Protein AF-A0A9Q0LZ27-F1 (afdb_monomer_lite)

Structure (mmCIF, N/CA/C/O backbone):
data_AF-A0A9Q0LZ27-F1
#
_entry.id   AF-A0A9Q0LZ27-F1
#
loop_
_atom_site.group_PDB
_atom_site.id
_atom_site.type_symbol
_atom_site.label_atom_id
_atom_site.label_alt_id
_atom_site.label_comp_id
_atom_site.label_asym_id
_atom_site.label_entity_id
_atom_site.label_seq_id
_atom_site.pdbx_PDB_ins_code
_atom_site.Cartn_x
_atom_site.Cartn_y
_atom_site.Cartn_z
_atom_site.occupancy
_atom_site.B_iso_or_equiv
_atom_site.auth_seq_id
_atom_site.auth_comp_id
_atom_site.auth_asym_id
_atom_site.auth_atom_id
_atom_site.pdbx_PDB_model_num
ATOM 1 N N . MET A 1 1 ? 39.568 -6.503 -32.620 1.00 30.47 1 MET A N 1
ATOM 2 C CA . MET A 1 1 ? 39.946 -7.847 -33.115 1.00 30.47 1 MET A CA 1
ATOM 3 C C . MET A 1 1 ? 38.839 -8.827 -32.766 1.00 30.47 1 MET A C 1
ATOM 5 O O . MET A 1 1 ? 38.705 -9.214 -31.613 1.00 30.47 1 MET A O 1
ATOM 9 N N . THR A 1 2 ? 38.000 -9.162 -33.739 1.00 32.22 2 THR A N 1
ATOM 10 C CA . THR A 1 2 ? 36.814 -10.013 -33.580 1.00 32.22 2 THR A CA 1
ATOM 11 C C . THR A 1 2 ? 37.235 -11.486 -33.614 1.00 32.22 2 THR A C 1
ATOM 13 O O . THR A 1 2 ? 37.784 -11.941 -34.616 1.00 32.22 2 THR A O 1
ATOM 16 N N . LYS A 1 3 ? 37.014 -12.242 -32.532 1.00 31.58 3 LYS A N 1
ATOM 17 C CA . LYS A 1 3 ? 37.201 -13.704 -32.532 1.00 31.58 3 LYS A CA 1
ATOM 18 C C . LYS A 1 3 ? 35.989 -14.359 -33.196 1.00 31.58 3 LYS A C 1
ATOM 20 O O . LYS A 1 3 ? 34.874 -14.233 -32.704 1.00 31.58 3 LYS A O 1
ATOM 25 N N . ILE A 1 4 ? 36.220 -15.046 -34.313 1.00 34.75 4 ILE A N 1
ATOM 26 C CA . ILE A 1 4 ? 35.219 -15.860 -35.011 1.00 34.75 4 ILE A CA 1
ATOM 27 C C . ILE A 1 4 ? 35.296 -17.282 -34.450 1.00 34.75 4 ILE A C 1
ATOM 29 O O . ILE A 1 4 ? 36.320 -17.946 -34.605 1.00 34.75 4 ILE A O 1
ATOM 33 N N . THR A 1 5 ? 34.216 -17.768 -33.843 1.00 38.28 5 THR A N 1
ATOM 34 C CA . THR A 1 5 ? 34.094 -19.167 -33.410 1.00 38.28 5 THR A CA 1
ATOM 35 C C . THR A 1 5 ? 33.205 -19.916 -34.398 1.00 38.28 5 THR A C 1
ATOM 37 O O . THR A 1 5 ? 32.051 -19.546 -34.593 1.00 38.28 5 THR A O 1
ATOM 40 N N . LYS A 1 6 ? 33.734 -20.955 -35.056 1.00 33.59 6 LYS A N 1
ATOM 41 C CA . LYS A 1 6 ? 32.973 -21.782 -36.007 1.00 33.59 6 LYS A CA 1
ATOM 42 C C . LYS A 1 6 ? 32.381 -22.999 -35.292 1.00 33.59 6 LYS A C 1
ATOM 44 O O . LYS A 1 6 ? 33.134 -23.776 -34.713 1.00 33.59 6 LYS A O 1
ATOM 49 N N . PHE A 1 7 ? 31.071 -23.204 -35.404 1.00 44.25 7 PHE A N 1
ATOM 50 C CA . PHE A 1 7 ? 30.415 -24.478 -35.092 1.00 44.25 7 PHE A CA 1
ATOM 51 C C . PHE A 1 7 ? 29.851 -25.095 -36.374 1.00 44.25 7 PHE A C 1
ATOM 53 O O . PHE A 1 7 ? 29.344 -24.384 -37.239 1.00 44.25 7 PHE A O 1
ATOM 60 N N . TYR A 1 8 ? 29.959 -26.418 -36.502 1.00 37.66 8 TYR A N 1
ATOM 61 C CA . TYR A 1 8 ? 29.474 -27.175 -37.656 1.00 37.66 8 TYR A CA 1
ATOM 62 C C . TYR A 1 8 ? 28.244 -27.993 -37.257 1.00 37.66 8 TYR A C 1
ATOM 64 O O . TYR A 1 8 ? 28.335 -28.831 -36.364 1.00 37.66 8 TYR A O 1
ATOM 72 N N . THR A 1 9 ? 27.122 -27.809 -37.951 1.00 39.16 9 THR A N 1
ATOM 73 C CA . THR A 1 9 ? 25.987 -28.741 -37.913 1.00 39.16 9 THR A CA 1
ATOM 74 C C . THR A 1 9 ? 25.905 -29.486 -39.243 1.00 39.16 9 THR A C 1
ATOM 76 O O . THR A 1 9 ? 25.893 -28.893 -40.319 1.00 39.16 9 THR A O 1
ATOM 79 N N . SER A 1 10 ? 25.914 -30.818 -39.174 1.00 37.44 10 SER A N 1
ATOM 80 C CA . SER A 1 10 ? 25.825 -31.698 -40.340 1.00 37.44 10 SER A CA 1
ATOM 81 C C . SER A 1 10 ?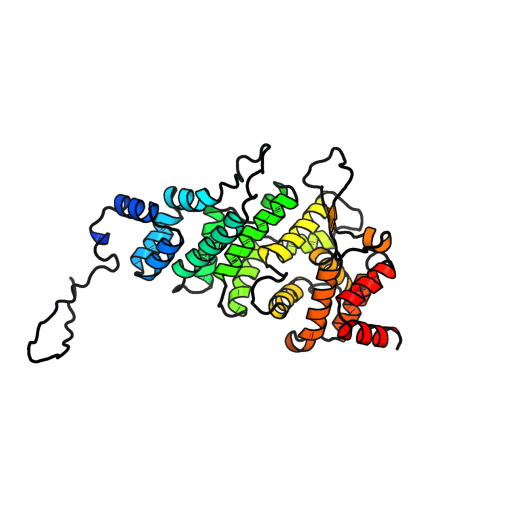 24.365 -32.014 -40.636 1.00 37.44 10 SER A C 1
ATOM 83 O O . SER A 1 10 ? 23.771 -32.863 -39.975 1.00 37.44 10 SER A O 1
ATOM 85 N N . ILE A 1 11 ? 23.805 -31.388 -41.668 1.00 43.72 11 ILE A N 1
ATOM 86 C CA . ILE A 1 11 ? 22.598 -31.884 -42.331 1.00 43.72 11 ILE A CA 1
ATOM 87 C C . ILE A 1 11 ? 22.952 -32.061 -43.809 1.00 43.72 11 ILE A C 1
ATOM 89 O O . ILE A 1 11 ? 23.184 -31.093 -44.523 1.00 43.72 11 ILE A O 1
ATOM 93 N N . ARG A 1 12 ? 23.028 -33.327 -44.240 1.00 46.56 12 ARG A N 1
ATOM 94 C CA . ARG A 1 12 ? 23.199 -33.768 -45.637 1.00 46.56 12 ARG A CA 1
ATOM 95 C C . ARG A 1 12 ? 24.410 -33.175 -46.376 1.00 46.56 12 ARG A C 1
ATOM 97 O O . ARG A 1 12 ? 24.258 -32.439 -47.340 1.00 46.56 12 ARG A O 1
ATOM 104 N N . GLY A 1 13 ? 25.617 -33.568 -45.965 1.00 46.50 13 GLY A N 1
ATOM 105 C CA . GLY A 1 13 ? 26.790 -33.648 -46.856 1.00 46.50 13 GLY A CA 1
ATOM 106 C C . GLY A 1 13 ? 27.380 -32.344 -47.412 1.00 46.50 13 GLY A C 1
ATOM 107 O O . GLY A 1 13 ? 28.460 -32.388 -47.992 1.00 46.50 13 GLY A O 1
ATOM 108 N N . VAL A 1 14 ? 26.755 -31.186 -47.196 1.00 41.81 14 VAL A N 1
ATOM 109 C CA . VAL A 1 14 ? 27.291 -29.878 -47.586 1.00 41.81 14 VAL A CA 1
ATOM 110 C C . VAL A 1 14 ? 27.719 -29.137 -46.322 1.00 41.81 14 VAL A C 1
ATOM 112 O O . VAL A 1 14 ? 26.893 -28.630 -45.567 1.00 41.81 14 VAL A O 1
ATOM 115 N N . LYS A 1 15 ? 29.033 -29.068 -46.070 1.00 38.72 15 LYS A N 1
ATOM 116 C CA . LYS A 1 15 ? 29.605 -28.208 -45.023 1.00 38.72 15 LYS A CA 1
ATOM 117 C C . LYS A 1 15 ? 29.521 -26.745 -45.474 1.00 38.72 15 LYS A C 1
ATOM 119 O O . LYS A 1 15 ? 30.513 -26.180 -45.923 1.00 38.72 15 LYS A O 1
ATOM 124 N N . MET A 1 16 ? 28.352 -26.119 -45.359 1.00 41.91 16 MET A N 1
ATOM 125 C CA . MET A 1 16 ? 28.272 -24.658 -45.390 1.00 41.91 16 MET A CA 1
ATOM 126 C C . MET A 1 16 ? 28.706 -24.126 -44.026 1.00 41.91 16 MET A C 1
ATOM 128 O O . MET A 1 16 ? 28.001 -24.273 -43.030 1.00 41.91 16 MET A O 1
ATOM 132 N N . ALA A 1 17 ? 29.886 -23.510 -43.972 1.00 47.28 17 ALA A N 1
ATOM 133 C CA . ALA A 1 17 ? 30.229 -22.633 -42.866 1.00 47.28 17 ALA A CA 1
ATOM 134 C C . ALA A 1 17 ? 29.329 -21.398 -42.980 1.00 47.28 17 ALA A C 1
ATOM 136 O O . ALA A 1 17 ? 29.635 -20.494 -43.749 1.00 47.28 17 ALA A O 1
ATOM 137 N N . ILE A 1 18 ? 28.208 -21.371 -42.257 1.00 44.88 18 ILE A N 1
ATOM 138 C CA . ILE A 1 18 ? 27.475 -20.123 -42.049 1.00 44.88 18 ILE A CA 1
ATOM 139 C C . ILE A 1 18 ? 28.374 -19.290 -41.132 1.00 44.88 18 ILE A C 1
ATOM 141 O O . ILE A 1 18 ? 28.614 -19.708 -39.993 1.00 44.88 18 ILE A O 1
ATOM 145 N N . PRO A 1 19 ? 28.946 -18.165 -41.594 1.00 46.03 19 PRO A N 1
ATOM 146 C CA . PRO A 1 19 ? 29.630 -17.274 -40.684 1.00 46.03 19 PRO A CA 1
ATOM 147 C C . PRO A 1 19 ? 28.570 -16.760 -39.715 1.00 46.03 19 PRO A C 1
ATOM 149 O O . PRO A 1 19 ? 27.692 -15.986 -40.092 1.00 46.03 19 PRO A O 1
ATOM 152 N N . ILE A 1 20 ? 28.642 -17.197 -38.459 1.00 49.78 20 ILE A N 1
ATOM 153 C CA . ILE A 1 20 ? 28.025 -16.453 -37.370 1.00 49.78 20 ILE A CA 1
ATOM 154 C C . ILE A 1 20 ? 28.860 -15.180 -37.292 1.00 49.78 20 ILE A C 1
ATOM 156 O O . ILE A 1 20 ? 29.893 -15.126 -36.623 1.00 49.78 20 ILE A O 1
ATOM 160 N N . VAL A 1 21 ? 28.482 -14.179 -38.089 1.00 53.94 21 VAL A N 1
ATOM 161 C CA . VAL A 1 21 ? 28.908 -12.810 -37.838 1.00 53.94 21 VAL A CA 1
ATOM 162 C C . VAL A 1 21 ? 28.523 -12.584 -36.388 1.00 53.94 21 VAL A C 1
ATOM 164 O O . VAL A 1 21 ? 27.371 -12.823 -36.028 1.00 53.94 21 VAL A O 1
ATOM 167 N N . ALA A 1 22 ? 29.491 -12.228 -35.545 1.00 51.06 22 ALA A N 1
ATOM 168 C CA . ALA A 1 22 ? 29.197 -11.733 -34.213 1.00 51.06 22 ALA A CA 1
ATOM 169 C C . ALA A 1 22 ? 28.391 -10.450 -34.422 1.00 51.06 22 ALA A C 1
ATOM 171 O O . ALA A 1 22 ? 28.944 -9.360 -34.553 1.00 51.06 22 ALA A O 1
ATOM 172 N N . THR A 1 23 ? 27.085 -10.609 -34.614 1.00 59.00 23 THR A N 1
ATOM 173 C CA . THR A 1 23 ? 26.155 -9.508 -34.718 1.00 59.00 23 THR A CA 1
ATOM 174 C C . THR A 1 23 ? 26.271 -8.816 -33.386 1.00 59.00 23 THR A C 1
ATOM 176 O O . THR A 1 23 ? 26.148 -9.473 -32.347 1.00 59.00 23 THR A O 1
ATOM 179 N N . SER A 1 24 ? 26.566 -7.518 -33.419 1.00 72.38 24 SER A N 1
ATOM 180 C CA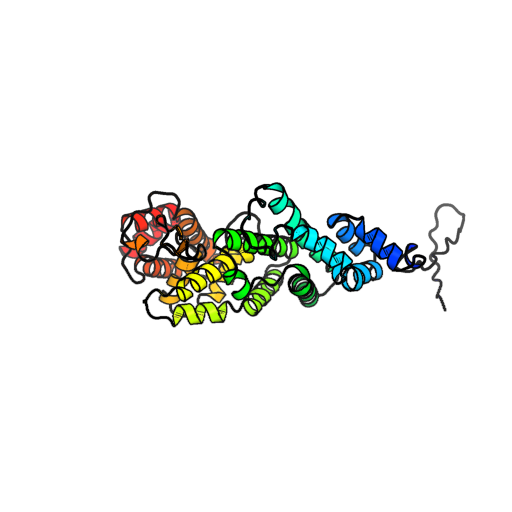 . SER A 1 24 ? 26.475 -6.706 -32.218 1.00 72.38 24 SER A CA 1
ATOM 181 C C . SER A 1 24 ? 25.176 -7.057 -31.505 1.00 72.38 24 SER A C 1
ATOM 183 O O . SER A 1 24 ? 24.174 -7.338 -32.165 1.00 72.38 24 SER A O 1
ATOM 185 N N . PRO A 1 25 ? 25.158 -7.072 -30.179 1.00 73.62 25 PRO A N 1
ATOM 186 C CA . PRO A 1 25 ? 23.922 -7.284 -29.453 1.00 73.62 25 PRO A CA 1
ATOM 187 C C . PRO A 1 25 ? 22.839 -6.235 -29.779 1.00 73.62 25 PRO A C 1
ATOM 189 O O . PRO A 1 25 ? 21.663 -6.503 -29.557 1.00 73.62 25 PRO A O 1
ATOM 192 N N . LEU A 1 26 ? 23.171 -5.085 -30.383 1.00 76.38 26 LEU A N 1
ATOM 193 C CA . LEU A 1 26 ? 22.190 -4.159 -30.984 1.00 76.38 26 LEU A CA 1
ATOM 194 C C . LEU A 1 26 ? 21.653 -4.623 -32.356 1.00 76.38 26 LEU A C 1
ATOM 196 O O . LEU A 1 26 ? 20.793 -3.978 -32.950 1.00 76.38 26 LEU A O 1
ATOM 200 N N . GLY A 1 27 ? 22.153 -5.729 -32.895 1.00 81.69 27 GLY A N 1
ATOM 201 C CA . GLY A 1 27 ? 21.859 -6.222 -34.234 1.00 81.69 27 GLY A CA 1
ATOM 202 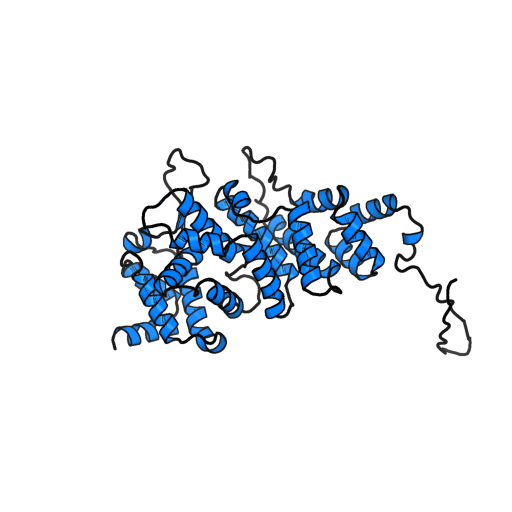C C . GLY A 1 27 ? 22.119 -5.149 -35.289 1.00 81.69 27 GLY A C 1
ATOM 203 O O . GLY A 1 27 ? 23.116 -4.430 -35.235 1.00 81.69 27 GLY A O 1
ATOM 204 N N . ASN A 1 28 ? 21.179 -4.997 -36.220 1.00 83.00 28 ASN A N 1
ATOM 205 C CA . ASN A 1 28 ? 21.248 -3.964 -37.254 1.00 83.00 28 ASN A CA 1
ATOM 206 C C . ASN A 1 28 ? 21.030 -2.539 -36.711 1.00 83.00 28 ASN A C 1
ATOM 208 O O . ASN A 1 28 ? 21.378 -1.583 -37.404 1.00 83.00 28 ASN A O 1
ATOM 212 N N . PHE A 1 29 ? 20.517 -2.365 -35.483 1.00 86.81 29 PHE A N 1
ATOM 213 C CA . PHE A 1 29 ? 20.346 -1.034 -34.886 1.00 86.81 29 PHE A CA 1
ATOM 214 C C . PHE A 1 29 ? 21.679 -0.346 -34.590 1.00 86.81 29 PHE A C 1
ATOM 216 O O . PHE A 1 29 ? 21.714 0.875 -34.516 1.00 86.81 29 PHE A O 1
ATOM 223 N N . GLN A 1 30 ? 22.786 -1.095 -34.512 1.00 85.00 30 GLN A N 1
ATOM 224 C CA . GLN A 1 30 ? 24.129 -0.519 -34.364 1.00 85.00 30 GLN A CA 1
ATOM 225 C C . GLN A 1 30 ? 24.505 0.449 -35.500 1.00 85.00 30 GLN A C 1
ATOM 227 O O . GLN A 1 30 ? 25.425 1.245 -35.354 1.00 85.00 30 GLN A O 1
ATOM 232 N N . HIS A 1 31 ? 23.847 0.323 -36.657 1.00 87.69 31 HIS A N 1
ATOM 233 C CA . HIS A 1 31 ? 24.106 1.146 -37.835 1.00 87.69 31 HIS A CA 1
ATOM 234 C C . HIS A 1 31 ? 23.247 2.415 -37.870 1.00 87.69 31 HIS A C 1
ATOM 236 O O . HIS A 1 31 ? 23.429 3.241 -38.762 1.00 87.69 31 HIS A O 1
ATOM 242 N N . LEU A 1 32 ? 22.305 2.572 -36.935 1.00 88.81 32 LEU A N 1
ATOM 243 C CA . LEU A 1 32 ? 21.464 3.758 -36.840 1.00 88.81 32 LEU A CA 1
ATOM 244 C C . LEU A 1 32 ? 22.093 4.790 -35.895 1.00 88.81 32 LEU A C 1
ATOM 246 O O . LEU A 1 32 ? 22.614 4.413 -34.845 1.00 88.81 32 LEU A O 1
ATOM 250 N N . PRO A 1 33 ? 21.977 6.093 -36.201 1.00 91.44 33 PRO A N 1
ATOM 251 C CA . PRO A 1 33 ? 22.188 7.136 -35.207 1.00 91.44 33 PRO A CA 1
ATOM 252 C C . PRO A 1 33 ? 21.236 6.957 -34.017 1.00 91.44 33 PRO A C 1
ATOM 254 O O . PRO A 1 33 ? 20.079 6.552 -34.188 1.00 91.44 33 PRO A O 1
ATOM 257 N N . ASN A 1 34 ? 21.702 7.299 -32.814 1.00 88.38 34 ASN A N 1
ATOM 258 C CA . ASN A 1 34 ? 20.929 7.149 -31.579 1.00 88.38 34 ASN A CA 1
ATOM 259 C C . ASN A 1 34 ? 19.590 7.895 -31.640 1.00 88.38 34 ASN A C 1
ATOM 261 O O . ASN A 1 34 ? 18.594 7.421 -31.100 1.00 88.38 34 ASN A O 1
ATOM 265 N N . GLU A 1 35 ? 19.539 9.030 -32.329 1.00 89.19 35 GLU A N 1
ATOM 266 C CA . GLU A 1 35 ? 18.345 9.852 -32.513 1.00 89.19 35 GLU A CA 1
ATOM 267 C C . GLU A 1 35 ? 17.269 9.104 -33.305 1.00 89.19 35 GLU A C 1
ATOM 269 O O . GLU A 1 35 ? 16.098 9.113 -32.927 1.00 89.19 35 GLU A O 1
ATOM 274 N N . ILE A 1 36 ? 17.673 8.400 -34.368 1.00 90.25 36 ILE A N 1
ATOM 275 C CA . ILE A 1 36 ? 16.768 7.574 -35.174 1.00 90.25 36 ILE A CA 1
ATOM 276 C C . ILE A 1 36 ? 16.279 6.388 -34.350 1.00 90.25 36 ILE A C 1
ATOM 278 O O . ILE A 1 36 ? 15.098 6.046 -34.398 1.00 90.25 36 ILE A O 1
ATOM 282 N N . PHE A 1 37 ? 17.155 5.783 -33.544 1.00 90.25 37 PHE A N 1
ATOM 283 C CA . PHE A 1 37 ? 16.740 4.692 -32.673 1.00 90.25 37 PHE A CA 1
ATOM 284 C C . PHE A 1 37 ? 15.750 5.163 -31.596 1.00 90.25 37 PHE A C 1
ATOM 286 O O . PHE A 1 37 ? 14.714 4.531 -31.404 1.00 90.25 37 PHE A O 1
ATOM 293 N N . VAL A 1 38 ? 15.984 6.318 -30.966 1.00 89.06 38 VAL A N 1
ATOM 294 C CA . VAL A 1 38 ? 15.032 6.959 -30.038 1.00 89.06 38 VAL A CA 1
ATOM 295 C C . VAL A 1 38 ? 13.689 7.239 -30.715 1.00 89.06 38 VAL A C 1
ATOM 297 O O . VAL A 1 38 ? 12.644 7.021 -30.101 1.00 89.06 38 VAL A O 1
ATOM 300 N N . GLU A 1 39 ? 13.691 7.673 -31.975 1.00 88.31 39 GLU A N 1
ATOM 301 C CA . GLU A 1 39 ? 12.466 7.908 -32.742 1.00 88.31 39 GLU A CA 1
ATOM 302 C C . GLU A 1 39 ? 11.696 6.605 -33.014 1.00 88.31 39 GLU A C 1
ATOM 304 O O . GLU A 1 39 ? 10.477 6.555 -32.850 1.00 88.31 39 GLU A O 1
ATOM 309 N N . ILE A 1 40 ? 12.392 5.509 -33.326 1.00 90.38 40 ILE A N 1
ATOM 310 C CA . ILE A 1 40 ? 11.773 4.178 -33.429 1.00 90.38 40 ILE A CA 1
ATOM 311 C C . ILE A 1 40 ? 11.128 3.797 -32.090 1.00 90.38 40 ILE A C 1
ATOM 313 O O . ILE A 1 40 ? 9.943 3.461 -32.047 1.00 90.38 40 ILE A O 1
ATOM 317 N N . LEU A 1 41 ? 11.865 3.921 -30.980 1.00 90.19 41 LEU A N 1
ATOM 318 C CA . LEU A 1 41 ? 11.351 3.625 -29.636 1.00 90.19 41 LEU A CA 1
ATOM 319 C C . LEU A 1 41 ? 10.144 4.507 -29.268 1.00 90.19 41 LEU A C 1
ATOM 321 O O . LEU A 1 41 ? 9.217 4.054 -28.586 1.00 90.19 41 LEU A O 1
ATOM 325 N N . ARG A 1 42 ? 10.093 5.752 -29.753 1.00 85.94 42 ARG A N 1
ATOM 326 C CA . ARG A 1 42 ? 8.961 6.670 -29.560 1.00 85.94 42 ARG A CA 1
ATOM 327 C C . ARG A 1 42 ? 7.671 6.168 -30.209 1.00 85.94 42 ARG A C 1
ATOM 329 O O . ARG A 1 42 ? 6.611 6.397 -29.631 1.00 85.94 42 ARG A O 1
ATOM 336 N N . ASN A 1 43 ? 7.750 5.414 -31.299 1.00 87.38 43 ASN A N 1
ATOM 337 C CA . ASN A 1 43 ? 6.581 4.911 -32.027 1.00 87.38 43 ASN A CA 1
ATOM 338 C C . ASN A 1 43 ? 6.065 3.540 -31.538 1.00 87.38 43 ASN A C 1
ATOM 340 O O . ASN A 1 43 ? 4.973 3.128 -31.914 1.00 87.38 43 ASN A O 1
ATOM 344 N N . LEU A 1 44 ? 6.802 2.840 -30.668 1.00 88.88 44 LEU A N 1
ATOM 345 C CA . LEU A 1 44 ? 6.385 1.538 -30.116 1.00 88.88 44 LEU A CA 1
ATOM 346 C C . LEU A 1 44 ? 5.341 1.661 -28.990 1.00 88.88 44 LEU A C 1
ATOM 348 O O . LEU A 1 44 ? 5.310 2.661 -28.284 1.00 88.88 44 LEU A O 1
ATOM 352 N N . SER A 1 45 ? 4.511 0.655 -28.720 1.00 86.31 45 SER A N 1
ATOM 353 C CA . SER A 1 45 ? 3.716 0.674 -27.476 1.00 86.31 45 SER A CA 1
ATOM 354 C C . SER A 1 45 ? 4.603 0.415 -26.241 1.00 86.31 45 SER A C 1
ATOM 356 O O . SER A 1 45 ? 5.708 -0.114 -26.369 1.00 86.31 45 SER A O 1
ATOM 358 N N . ILE A 1 46 ? 4.140 0.734 -25.020 1.00 85.75 46 ILE A N 1
ATOM 359 C CA . ILE A 1 46 ? 4.845 0.332 -23.776 1.00 85.75 46 ILE A CA 1
ATOM 360 C C . ILE A 1 46 ? 5.065 -1.188 -23.741 1.00 85.75 46 ILE A C 1
ATOM 362 O O . ILE A 1 46 ? 6.125 -1.671 -23.336 1.00 85.75 46 ILE A O 1
ATOM 366 N N . LYS A 1 47 ? 4.066 -1.952 -24.196 1.00 88.44 47 LYS A N 1
ATOM 367 C CA . LYS A 1 47 ? 4.144 -3.410 -24.261 1.00 88.44 47 LYS A CA 1
ATOM 368 C C . LYS A 1 47 ? 5.272 -3.855 -25.190 1.00 88.44 47 LYS A C 1
ATOM 370 O O . LYS A 1 47 ? 6.056 -4.712 -24.783 1.00 88.44 47 LYS A O 1
ATOM 375 N N . ASP A 1 48 ? 5.356 -3.271 -26.382 1.00 91.56 48 ASP A N 1
ATOM 376 C CA . ASP A 1 48 ? 6.365 -3.624 -27.385 1.00 91.56 48 ASP A CA 1
ATOM 377 C C . ASP A 1 48 ? 7.761 -3.182 -26.955 1.00 91.56 48 ASP A C 1
ATOM 379 O O . ASP A 1 48 ? 8.706 -3.946 -27.118 1.00 91.56 48 ASP A O 1
ATOM 383 N N . LEU A 1 49 ? 7.892 -2.017 -26.308 1.00 90.94 49 LEU A N 1
ATOM 384 C CA . LEU A 1 49 ? 9.145 -1.594 -25.675 1.00 90.94 49 LEU A CA 1
ATOM 385 C C . LEU A 1 49 ? 9.626 -2.621 -24.646 1.00 90.94 49 LEU A C 1
ATOM 387 O O . LEU A 1 49 ? 10.801 -2.976 -24.631 1.00 90.94 49 LEU A O 1
ATOM 391 N N . GLY A 1 50 ? 8.715 -3.140 -23.819 1.00 90.94 50 GLY A N 1
ATOM 392 C CA . GLY A 1 50 ? 9.047 -4.168 -22.834 1.00 90.94 50 GLY A CA 1
ATOM 393 C C . GLY A 1 50 ? 9.375 -5.527 -23.453 1.00 90.94 50 GLY A C 1
ATOM 394 O O . GLY A 1 50 ? 10.114 -6.302 -22.860 1.00 90.94 50 GLY A O 1
ATOM 395 N N . ILE A 1 51 ? 8.829 -5.856 -24.626 1.00 92.25 51 ILE A N 1
ATOM 396 C CA . ILE A 1 51 ? 9.223 -7.069 -25.363 1.00 92.25 51 ILE A CA 1
ATOM 397 C C . ILE A 1 51 ? 10.611 -6.863 -25.976 1.00 92.25 51 ILE A C 1
ATOM 399 O O . ILE A 1 51 ? 11.481 -7.719 -25.841 1.00 92.25 51 ILE A O 1
ATOM 403 N N . LEU A 1 52 ? 10.844 -5.702 -26.586 1.00 92.69 52 LEU A N 1
ATOM 404 C CA . LEU A 1 52 ? 12.111 -5.335 -27.204 1.00 92.69 52 LEU A CA 1
ATOM 405 C C . LEU A 1 52 ? 13.259 -5.289 -26.180 1.00 92.69 52 LEU A C 1
ATOM 407 O O . LEU A 1 52 ? 14.355 -5.760 -26.463 1.00 92.69 52 LEU A O 1
ATOM 411 N N . SER A 1 53 ? 13.015 -4.832 -24.948 1.00 91.94 53 SER A N 1
ATOM 412 C CA . SER A 1 53 ? 14.025 -4.855 -23.878 1.00 91.94 53 SER A CA 1
ATOM 413 C C . SER A 1 53 ? 14.473 -6.269 -23.482 1.00 91.94 53 SER A C 1
ATOM 415 O O . SER A 1 53 ? 15.476 -6.435 -22.791 1.00 91.94 53 SER A O 1
ATOM 417 N N . MET A 1 54 ? 13.731 -7.308 -23.867 1.00 91.94 54 MET A N 1
ATOM 418 C CA . MET A 1 54 ? 14.089 -8.697 -23.575 1.00 91.94 54 MET A CA 1
ATOM 419 C C . MET A 1 54 ? 14.955 -9.334 -24.666 1.00 91.94 54 MET A C 1
ATOM 421 O O . MET A 1 54 ? 15.482 -10.421 -24.443 1.00 91.94 54 MET A O 1
ATOM 425 N N . THR A 1 55 ? 15.129 -8.692 -25.827 1.00 90.69 55 THR A N 1
ATOM 426 C CA . THR A 1 55 ? 15.850 -9.299 -26.958 1.00 90.69 55 THR A CA 1
ATOM 427 C C . THR A 1 55 ? 17.365 -9.126 -26.870 1.00 90.69 55 THR A C 1
ATOM 429 O O . THR A 1 55 ? 18.095 -9.885 -27.499 1.00 90.69 55 THR A O 1
ATOM 432 N N . SER A 1 56 ? 17.852 -8.126 -26.125 1.00 89.62 56 SER A N 1
ATOM 433 C CA . SER A 1 56 ? 19.279 -7.800 -26.019 1.00 89.62 56 SER A CA 1
ATOM 434 C C . SER A 1 56 ? 19.594 -6.975 -24.769 1.00 89.62 56 SER A C 1
ATOM 436 O O . SER A 1 56 ? 18.804 -6.116 -24.371 1.00 89.62 56 SER A O 1
ATOM 438 N N . SER A 1 57 ? 20.757 -7.217 -24.155 1.00 88.44 57 SER A N 1
ATOM 439 C CA . SER A 1 57 ? 21.266 -6.423 -23.028 1.00 88.44 57 SER A CA 1
ATOM 440 C C . SER A 1 57 ? 21.501 -4.963 -23.385 1.00 88.44 57 SER A C 1
ATOM 442 O O . SER A 1 57 ? 21.170 -4.086 -22.597 1.00 88.44 57 SER A O 1
ATOM 444 N N . GLU A 1 58 ? 22.002 -4.696 -24.578 1.00 89.00 58 GLU A N 1
ATOM 445 C CA . GLU A 1 58 ? 22.387 -3.375 -25.047 1.00 89.00 58 GLU A CA 1
ATOM 446 C C . GLU A 1 58 ? 21.152 -2.576 -25.450 1.00 89.00 58 GLU A C 1
ATOM 448 O O . GLU A 1 58 ? 21.060 -1.389 -25.151 1.00 89.00 58 GLU A O 1
ATOM 453 N N . ILE A 1 59 ? 20.153 -3.238 -26.046 1.00 91.00 59 ILE A N 1
ATOM 454 C CA . ILE A 1 59 ? 18.845 -2.623 -26.298 1.00 91.00 59 ILE A CA 1
ATOM 455 C C . ILE A 1 59 ? 18.156 -2.278 -24.975 1.00 91.00 59 ILE A C 1
ATOM 457 O O . ILE A 1 59 ? 17.624 -1.182 -24.825 1.00 91.00 59 ILE A O 1
ATOM 461 N N . ARG A 1 60 ? 18.180 -3.193 -24.000 1.00 90.69 60 ARG A N 1
ATOM 462 C CA . ARG A 1 60 ? 17.619 -2.962 -22.663 1.00 90.69 60 ARG A CA 1
ATOM 463 C C . ARG A 1 60 ? 18.282 -1.783 -21.966 1.00 90.69 60 ARG A C 1
ATOM 465 O O . ARG A 1 60 ? 17.576 -0.908 -21.476 1.00 90.69 60 ARG A O 1
ATOM 472 N N . GLU A 1 61 ? 19.611 -1.750 -21.962 1.00 87.75 61 GLU A N 1
ATOM 473 C CA . GLU A 1 61 ? 20.384 -0.673 -21.350 1.00 87.75 61 GLU A CA 1
ATOM 474 C C . GLU A 1 61 ? 20.082 0.663 -22.027 1.00 87.75 61 GLU A C 1
ATOM 476 O O . GLU A 1 61 ? 19.822 1.646 -21.341 1.00 87.75 61 GLU A O 1
ATOM 481 N N . PHE A 1 62 ? 20.010 0.698 -23.360 1.00 89.62 62 PHE A N 1
ATOM 482 C CA . PHE A 1 62 ? 19.625 1.900 -24.098 1.00 89.62 62 PHE A CA 1
ATOM 483 C C . PHE A 1 62 ? 18.198 2.352 -23.752 1.00 89.62 62 PHE A C 1
ATOM 485 O O . PHE A 1 62 ? 17.959 3.534 -23.505 1.00 89.62 62 PHE A O 1
ATOM 492 N N . ILE A 1 63 ? 17.238 1.424 -23.675 1.00 89.94 63 ILE A N 1
ATOM 493 C CA . ILE A 1 63 ? 15.859 1.744 -23.287 1.00 89.94 63 ILE A CA 1
ATOM 494 C C . ILE A 1 63 ? 15.826 2.343 -21.875 1.00 89.94 63 ILE A C 1
ATOM 496 O O . ILE A 1 63 ? 15.194 3.377 -21.677 1.00 89.94 63 ILE A O 1
ATOM 500 N N . ILE A 1 64 ? 16.509 1.736 -20.905 1.00 84.00 64 ILE A N 1
ATOM 501 C CA . ILE A 1 64 ? 16.478 2.184 -19.508 1.00 84.00 64 ILE A CA 1
ATOM 502 C C . ILE A 1 64 ? 17.249 3.491 -19.326 1.00 84.00 64 ILE A C 1
ATOM 504 O O . ILE A 1 64 ? 16.664 4.492 -18.923 1.00 84.00 64 ILE A O 1
ATOM 508 N N . SER A 1 65 ? 18.542 3.492 -19.645 1.00 81.06 65 SER A N 1
ATOM 509 C CA . SER A 1 65 ? 19.447 4.612 -19.368 1.00 81.06 65 SER A CA 1
ATOM 510 C C . SER A 1 65 ? 19.177 5.827 -20.252 1.00 81.06 65 SER A C 1
ATOM 512 O O . SER A 1 65 ? 19.272 6.962 -19.791 1.00 81.06 65 SER A O 1
ATOM 514 N N . THR A 1 66 ? 18.832 5.596 -21.523 1.00 80.88 66 THR A N 1
ATOM 515 C CA . THR A 1 66 ? 18.810 6.646 -22.546 1.00 80.88 66 THR A CA 1
ATOM 516 C C . THR A 1 66 ? 17.390 7.021 -22.935 1.00 80.88 66 THR A C 1
ATOM 518 O O . THR A 1 66 ? 17.082 8.202 -23.046 1.00 80.88 66 THR A O 1
ATOM 521 N N . PHE A 1 67 ? 16.486 6.058 -23.127 1.00 83.50 67 PHE A N 1
ATOM 522 C CA . PHE A 1 67 ? 15.126 6.377 -23.559 1.00 83.50 67 PHE A CA 1
ATOM 523 C C . PHE A 1 67 ? 14.233 6.808 -22.391 1.00 83.50 67 PHE A C 1
ATOM 525 O O . PHE A 1 67 ? 13.783 7.953 -22.393 1.00 83.50 67 PHE A O 1
ATOM 532 N N . ILE A 1 68 ? 14.002 5.943 -21.394 1.00 79.81 68 ILE A N 1
ATOM 533 C CA . ILE A 1 68 ? 13.056 6.169 -20.281 1.00 79.81 68 ILE A CA 1
ATOM 534 C C . ILE A 1 68 ? 13.378 7.461 -19.523 1.00 79.81 68 ILE A C 1
ATOM 536 O O . ILE A 1 68 ? 12.483 8.278 -19.316 1.00 79.81 68 ILE A O 1
ATOM 540 N N . PHE A 1 69 ? 14.645 7.662 -19.154 1.00 75.44 69 PHE A N 1
ATOM 541 C CA . PHE A 1 69 ? 15.078 8.820 -18.364 1.00 75.44 69 PHE A CA 1
ATOM 542 C C . PHE A 1 69 ? 15.338 10.087 -19.198 1.00 75.44 69 PHE A C 1
ATOM 544 O O . PHE A 1 69 ? 15.653 11.140 -18.645 1.00 75.44 69 PHE A O 1
ATOM 551 N N . SER A 1 70 ? 15.170 10.037 -20.525 1.00 77.50 70 SER A N 1
ATOM 552 C CA . SER A 1 70 ? 15.196 11.247 -21.358 1.00 77.50 70 SER A CA 1
ATOM 553 C C . SER A 1 70 ? 13.864 11.992 -21.328 1.00 77.50 70 SER A C 1
ATOM 555 O O . SER A 1 70 ? 12.813 11.424 -21.040 1.00 77.50 70 SER A O 1
ATOM 557 N N . LYS A 1 71 ? 13.868 13.252 -21.786 1.00 71.12 71 LYS A N 1
ATOM 558 C CA . LYS A 1 71 ? 12.637 14.027 -22.032 1.00 71.12 71 LYS A CA 1
ATOM 559 C C . LYS A 1 71 ? 11.638 13.295 -22.945 1.00 71.12 71 LYS A C 1
ATOM 561 O O . LYS A 1 71 ? 10.439 13.528 -22.824 1.00 71.12 71 LYS A O 1
ATOM 566 N N . ASN A 1 72 ? 12.105 12.430 -23.850 1.00 70.19 72 ASN A N 1
ATOM 567 C CA . ASN A 1 72 ? 11.250 11.697 -24.787 1.00 70.19 72 ASN A CA 1
ATOM 568 C C . ASN A 1 72 ? 10.562 10.492 -24.130 1.00 70.19 72 ASN A C 1
ATOM 570 O O . ASN A 1 72 ? 9.351 10.330 -24.291 1.00 70.19 72 ASN A O 1
ATOM 574 N N . GLY A 1 73 ? 11.295 9.684 -23.359 1.00 68.44 73 GLY A N 1
ATOM 575 C CA . GLY A 1 73 ? 10.704 8.599 -22.568 1.00 68.44 73 GLY A CA 1
ATOM 576 C C . GLY A 1 73 ? 9.840 9.130 -21.431 1.00 68.44 73 GLY A C 1
ATOM 577 O O . GLY A 1 73 ? 8.733 8.631 -21.235 1.00 68.44 73 GLY A O 1
ATOM 578 N N . PHE A 1 74 ? 10.275 10.221 -20.792 1.00 65.50 74 PHE A N 1
ATOM 579 C CA . PHE A 1 74 ? 9.473 10.981 -19.842 1.00 65.50 74 PHE A CA 1
ATOM 580 C C . PHE A 1 74 ? 8.159 11.406 -20.481 1.00 65.50 74 PHE A C 1
ATOM 582 O O . PHE A 1 74 ? 7.134 11.018 -19.964 1.00 65.50 74 PHE A O 1
ATOM 589 N N . LYS A 1 75 ? 8.136 12.086 -21.639 1.00 67.44 75 LYS A N 1
ATOM 590 C CA . LYS A 1 75 ? 6.876 12.440 -22.328 1.00 67.44 75 LYS A CA 1
ATOM 591 C C . LYS A 1 75 ? 6.001 11.231 -22.646 1.00 67.44 75 LYS A C 1
ATOM 593 O O . LYS A 1 75 ? 4.790 11.342 -22.591 1.00 67.44 75 LYS A O 1
ATOM 598 N N . LYS A 1 76 ? 6.576 10.075 -22.965 1.00 71.56 76 LYS A N 1
ATOM 599 C CA . LYS A 1 76 ? 5.798 8.867 -23.256 1.00 71.56 76 LYS A CA 1
ATOM 600 C C . LYS A 1 76 ? 5.154 8.266 -22.011 1.00 71.56 76 LYS A C 1
ATOM 602 O O . LYS A 1 76 ? 3.993 7.887 -22.071 1.00 71.56 76 LYS A O 1
ATOM 607 N N . LEU A 1 77 ? 5.884 8.211 -20.898 1.00 65.56 77 LEU A N 1
ATOM 608 C CA . LEU A 1 77 ? 5.362 7.777 -19.599 1.00 65.56 77 LEU A CA 1
ATOM 609 C C . LEU A 1 77 ? 4.454 8.846 -18.963 1.00 65.56 77 LEU A C 1
ATOM 611 O O . LEU A 1 77 ? 3.472 8.517 -18.316 1.00 65.56 77 LEU A O 1
ATOM 615 N N . ASN A 1 78 ? 4.731 10.122 -19.217 1.00 58.28 78 ASN A N 1
ATOM 616 C CA . ASN A 1 78 ? 3.991 11.299 -18.761 1.00 58.28 78 ASN A CA 1
ATOM 617 C C . ASN A 1 78 ? 2.741 11.565 -19.619 1.00 58.28 78 ASN A C 1
ATOM 619 O O . ASN A 1 78 ? 1.746 12.066 -19.123 1.00 58.28 78 ASN A O 1
ATOM 623 N N . ASN A 1 79 ? 2.677 11.102 -20.869 1.00 56.09 79 ASN A N 1
ATOM 624 C CA . ASN A 1 79 ? 1.418 11.079 -21.621 1.00 56.09 79 ASN A CA 1
ATOM 625 C C . ASN A 1 79 ? 0.331 10.244 -20.906 1.00 56.09 79 ASN A C 1
ATOM 627 O O . ASN A 1 79 ? -0.853 10.429 -21.166 1.00 56.09 79 ASN A O 1
ATOM 631 N N . TYR A 1 80 ? 0.722 9.394 -19.948 1.00 52.88 80 TYR A N 1
ATOM 632 C CA . TYR A 1 80 ? -0.170 8.723 -18.999 1.00 52.88 80 TYR A CA 1
ATOM 633 C C . TYR A 1 80 ? -0.432 9.510 -17.697 1.00 52.88 80 TYR A C 1
ATOM 635 O O . TYR A 1 80 ? -1.400 9.237 -16.998 1.00 52.88 80 TYR A O 1
ATOM 643 N N . GLN A 1 81 ? 0.392 10.515 -17.396 1.00 45.22 81 GLN A N 1
ATOM 644 C CA . GLN A 1 81 ? 0.218 11.538 -16.355 1.00 45.22 81 GLN A CA 1
ATOM 645 C C . GLN A 1 81 ? -0.757 12.657 -16.796 1.00 45.22 81 GLN A C 1
ATOM 647 O O . GLN A 1 81 ? -1.041 13.555 -16.010 1.00 45.22 81 GLN A O 1
ATOM 652 N N . TYR A 1 82 ? -1.344 12.592 -18.006 1.00 42.06 82 TYR A N 1
ATOM 653 C CA . TYR A 1 82 ? -2.451 13.470 -18.448 1.00 42.06 82 TYR A CA 1
ATOM 654 C C . TYR A 1 82 ? -3.799 13.177 -17.757 1.00 42.06 82 TYR A C 1
ATOM 656 O O . TYR A 1 82 ? -4.840 13.668 -18.183 1.00 42.06 82 TYR A O 1
ATOM 664 N N . CYS A 1 83 ? -3.779 12.479 -16.621 1.00 41.41 83 CYS A N 1
ATOM 665 C CA . CYS A 1 83 ? -4.595 12.892 -15.479 1.00 41.41 83 CYS A CA 1
ATOM 666 C C . CYS A 1 83 ? -3.818 14.019 -14.774 1.00 41.41 83 CYS A C 1
ATOM 668 O O . CYS A 1 83 ? -3.069 13.773 -13.838 1.00 41.41 83 CYS A O 1
ATOM 670 N N . ASN A 1 84 ? -3.888 15.224 -15.341 1.00 38.16 84 ASN A N 1
ATOM 671 C CA . ASN A 1 84 ? -3.026 16.386 -15.103 1.00 38.16 84 ASN A CA 1
ATOM 672 C C . ASN A 1 84 ? -2.704 16.671 -13.608 1.00 38.16 84 ASN A C 1
ATOM 674 O O . ASN A 1 84 ? -3.379 17.460 -12.954 1.00 38.16 84 ASN A O 1
ATOM 678 N N . LEU A 1 85 ? -1.625 16.089 -13.067 1.00 43.72 85 LEU A N 1
ATOM 679 C CA . LEU A 1 85 ? -1.174 16.342 -11.682 1.00 43.72 85 LEU A CA 1
ATOM 680 C C . LEU A 1 85 ? -0.531 17.737 -11.501 1.00 43.72 85 LEU A C 1
ATOM 682 O O . LEU A 1 85 ? -0.315 18.173 -10.376 1.00 43.72 85 LEU A O 1
ATOM 686 N N . ASN A 1 86 ? -0.229 18.454 -12.591 1.00 35.28 86 ASN A N 1
ATOM 687 C CA . ASN A 1 86 ? 0.421 19.774 -12.554 1.00 35.28 86 ASN A CA 1
ATOM 688 C C . ASN A 1 86 ? -0.491 20.947 -12.969 1.00 35.28 86 ASN A C 1
ATOM 690 O O . ASN A 1 86 ? -0.085 22.096 -12.826 1.00 35.28 86 ASN A O 1
ATOM 694 N N . THR A 1 87 ? -1.717 20.697 -13.445 1.00 37.25 87 THR A N 1
ATOM 695 C CA . THR A 1 87 ? -2.747 21.742 -13.654 1.00 37.25 87 THR A CA 1
ATOM 696 C C . THR A 1 87 ? -3.974 21.441 -12.799 1.00 37.25 87 THR A C 1
ATOM 698 O O . THR A 1 87 ? -5.101 21.326 -13.271 1.00 37.25 87 THR A O 1
ATOM 701 N N . LEU A 1 88 ? -3.732 21.298 -11.496 1.00 41.41 88 LEU A N 1
ATOM 702 C CA . LEU A 1 88 ? -4.752 21.085 -10.467 1.00 41.41 88 LEU A CA 1
ATOM 703 C C . LEU A 1 88 ? -5.470 22.391 -10.103 1.00 41.41 88 LEU A C 1
ATOM 705 O O . LEU A 1 88 ? -5.553 22.767 -8.937 1.00 41.41 88 LEU A O 1
ATOM 709 N N . SER A 1 89 ? -5.976 23.087 -11.114 1.00 33.75 89 SER A N 1
ATOM 710 C CA . SER A 1 89 ? -7.014 24.096 -10.948 1.00 33.75 89 SER A CA 1
ATOM 711 C C . SER A 1 89 ? -8.221 23.653 -11.775 1.00 33.75 89 SER A C 1
ATOM 713 O O . SER A 1 89 ? -8.226 23.723 -13.004 1.00 33.75 89 SER A O 1
ATOM 715 N N . ASP A 1 90 ? -9.216 23.162 -11.045 1.00 32.16 90 ASP A N 1
ATOM 716 C CA . ASP A 1 90 ? -10.648 23.222 -11.340 1.00 32.16 90 ASP A CA 1
ATOM 717 C C . ASP A 1 90 ? -11.354 22.129 -12.146 1.00 32.16 90 ASP A C 1
ATOM 719 O O . ASP A 1 90 ? -12.573 22.096 -12.051 1.00 32.16 90 ASP A O 1
ATOM 723 N N . ASN A 1 91 ? -10.714 21.181 -12.846 1.00 32.00 91 ASN A N 1
ATOM 724 C CA . ASN A 1 91 ? -11.494 20.151 -13.570 1.00 32.00 91 ASN A CA 1
ATOM 725 C C . ASN A 1 91 ? -10.835 18.763 -13.641 1.00 32.00 91 ASN A C 1
ATOM 727 O O . ASN A 1 91 ? -10.304 18.352 -14.673 1.00 32.00 91 ASN A O 1
ATOM 731 N N . PHE A 1 92 ? -10.955 17.983 -12.565 1.00 39.28 92 PHE A N 1
ATOM 732 C CA . PHE A 1 92 ? -10.720 16.534 -12.585 1.00 39.28 92 PHE A CA 1
ATOM 733 C C . PHE A 1 92 ? -11.968 15.803 -13.129 1.00 39.28 92 PHE A C 1
ATOM 735 O O . PHE A 1 92 ? -12.638 15.058 -12.425 1.00 39.28 92 PHE A O 1
ATOM 742 N N . THR A 1 93 ? -12.337 16.034 -14.394 1.00 35.53 93 THR A N 1
ATOM 743 C CA . THR A 1 93 ? -13.448 15.305 -15.049 1.00 35.53 93 THR A CA 1
ATOM 744 C C . THR A 1 93 ? -13.010 14.035 -15.783 1.00 35.53 93 THR A C 1
ATOM 746 O O . THR A 1 93 ? -13.849 13.346 -16.362 1.00 35.53 93 THR A O 1
ATOM 749 N N . CYS A 1 94 ? -11.724 13.673 -15.770 1.00 38.25 94 CYS A N 1
ATOM 750 C CA . CYS A 1 94 ? -11.198 12.660 -16.689 1.00 38.25 94 CYS A CA 1
ATOM 751 C C . CYS A 1 94 ? -10.287 11.607 -16.035 1.00 38.25 94 CYS A C 1
ATOM 753 O O . CYS A 1 94 ? -9.190 11.362 -16.520 1.00 38.25 94 CYS A O 1
ATOM 755 N N . ILE A 1 95 ? -10.798 10.891 -15.027 1.00 44.16 95 ILE A N 1
ATOM 756 C CA . ILE A 1 95 ? -10.570 9.433 -14.922 1.00 44.16 95 ILE A CA 1
ATOM 757 C C . ILE A 1 95 ? -11.911 8.674 -15.021 1.00 44.16 95 ILE A C 1
ATOM 759 O O . ILE A 1 95 ? -12.097 7.580 -14.510 1.00 44.16 95 ILE A O 1
ATOM 763 N N . ASN A 1 96 ? -12.874 9.237 -15.757 1.00 40.84 96 ASN A N 1
ATOM 764 C CA . ASN A 1 96 ? -14.178 8.616 -16.019 1.00 40.84 96 ASN A CA 1
ATOM 765 C C . ASN A 1 96 ? -14.163 7.559 -17.140 1.00 40.84 96 ASN A C 1
ATOM 767 O O . ASN A 1 96 ? -15.218 7.164 -17.633 1.00 40.84 96 ASN A O 1
ATOM 771 N N . SER A 1 97 ? -12.995 7.056 -17.552 1.00 48.34 97 SER A N 1
ATOM 772 C CA . SER A 1 97 ? -12.951 5.843 -18.372 1.00 48.34 97 SER A CA 1
ATOM 773 C C . SER A 1 97 ? -12.217 4.752 -17.607 1.00 48.34 97 SER A C 1
ATOM 775 O O . SER A 1 97 ? -10.997 4.769 -17.465 1.00 48.34 97 SER A O 1
ATOM 777 N N . SER A 1 98 ? -12.979 3.771 -17.127 1.00 52.62 98 SER A N 1
ATOM 778 C CA . SER A 1 98 ? -12.477 2.539 -16.508 1.00 52.62 98 SER A CA 1
ATOM 779 C C . SER A 1 98 ? -11.372 1.857 -17.333 1.00 52.62 98 SER A C 1
ATOM 781 O O . SER A 1 98 ? -10.521 1.171 -16.780 1.00 52.62 98 SER A O 1
ATOM 783 N N . LYS A 1 99 ? -11.322 2.103 -18.650 1.00 49.75 99 LYS A N 1
ATOM 784 C CA . LYS A 1 99 ? -10.242 1.660 -19.543 1.00 49.75 99 LYS A CA 1
ATOM 785 C C . LYS A 1 99 ? -8.862 2.227 -19.185 1.00 49.75 99 LYS A C 1
ATOM 787 O O . LYS A 1 99 ? -7.900 1.469 -19.183 1.00 49.75 99 LYS A O 1
ATOM 792 N N . LEU A 1 100 ? -8.740 3.516 -18.851 1.00 58.28 100 LEU A N 1
ATOM 793 C CA . LEU A 1 100 ? -7.433 4.139 -18.579 1.00 58.28 100 LEU A CA 1
ATOM 794 C C . LEU A 1 100 ? -6.799 3.595 -17.285 1.00 58.28 100 LEU A C 1
ATOM 796 O O . LEU A 1 100 ? -5.616 3.261 -17.284 1.00 58.28 100 LEU A O 1
ATOM 800 N N . ILE A 1 101 ? -7.585 3.418 -16.216 1.00 58.81 101 ILE A N 1
ATOM 801 C CA . ILE A 1 101 ? -7.113 2.814 -14.953 1.00 58.81 101 ILE A CA 1
ATOM 802 C C . ILE A 1 101 ? -6.737 1.340 -15.150 1.00 58.81 101 ILE A C 1
ATOM 804 O O . ILE A 1 101 ? -5.762 0.871 -14.571 1.00 58.81 101 ILE A O 1
ATOM 808 N N . ASN A 1 102 ? -7.477 0.606 -15.982 1.00 66.56 102 ASN A N 1
ATOM 809 C CA . ASN A 1 102 ? -7.276 -0.836 -16.128 1.00 66.56 102 ASN A CA 1
ATOM 810 C C . ASN A 1 102 ? -6.152 -1.212 -17.104 1.00 66.56 102 ASN A C 1
ATOM 812 O O . ASN A 1 102 ? -5.611 -2.310 -17.009 1.00 66.56 102 ASN A O 1
ATOM 816 N N . GLU A 1 103 ? -5.785 -0.342 -18.045 1.00 74.38 103 GLU A N 1
ATOM 817 C CA . GLU A 1 103 ? -4.793 -0.677 -19.077 1.00 74.38 103 GLU A CA 1
ATOM 818 C C . GLU A 1 103 ? -3.406 -0.091 -18.786 1.00 74.38 103 GLU A C 1
ATOM 820 O O . GLU A 1 103 ? -2.382 -0.739 -19.029 1.00 74.38 103 GLU A O 1
ATOM 825 N N . ILE A 1 104 ? -3.352 1.131 -18.254 1.00 78.94 104 ILE A N 1
ATOM 826 C CA . ILE A 1 104 ? -2.114 1.908 -18.164 1.00 78.94 104 ILE A CA 1
ATOM 827 C C . ILE A 1 104 ? -1.206 1.431 -17.026 1.00 78.94 104 ILE A C 1
ATOM 829 O O . ILE A 1 104 ? -0.083 1.004 -17.322 1.00 78.94 104 ILE A O 1
ATOM 833 N N . PRO A 1 105 ? -1.623 1.480 -15.744 1.00 82.12 105 PRO A N 1
ATOM 834 C CA . PRO A 1 105 ? -0.730 1.097 -14.663 1.00 82.12 105 PRO A CA 1
ATOM 835 C C . PRO A 1 105 ? -0.248 -0.363 -14.764 1.00 82.12 105 PRO A C 1
ATOM 837 O O . PRO A 1 105 ? 0.952 -0.583 -14.568 1.00 82.12 105 PRO A O 1
ATOM 840 N N . PRO A 1 106 ? -1.059 -1.356 -15.198 1.00 87.62 106 PRO A N 1
ATOM 841 C CA . PRO A 1 106 ? -0.529 -2.686 -15.485 1.00 87.62 106 PRO A CA 1
ATOM 842 C C . PRO A 1 106 ? 0.545 -2.696 -16.573 1.00 87.62 106 PRO A C 1
ATOM 844 O O . PRO A 1 106 ? 1.578 -3.351 -16.417 1.00 87.62 106 PRO A O 1
ATOM 847 N N . SER A 1 107 ? 0.342 -1.947 -17.663 1.00 86.25 107 SER A N 1
ATOM 848 C CA . SER A 1 107 ? 1.316 -1.862 -18.756 1.00 86.25 107 SER A CA 1
ATOM 849 C C . SER A 1 107 ? 2.663 -1.323 -18.280 1.00 86.25 107 SER A C 1
ATOM 851 O O . SER A 1 107 ? 3.697 -1.880 -18.649 1.00 86.25 107 SER A O 1
ATOM 853 N N . ILE A 1 108 ? 2.661 -0.296 -17.422 1.00 87.62 108 ILE A N 1
ATOM 854 C CA . ILE A 1 108 ? 3.882 0.257 -16.816 1.00 87.62 108 ILE A CA 1
ATOM 855 C C . ILE A 1 108 ? 4.541 -0.783 -15.900 1.00 87.62 108 ILE A C 1
ATOM 857 O O . ILE A 1 108 ? 5.729 -1.064 -16.060 1.00 87.62 108 ILE A O 1
ATOM 861 N N . GLY A 1 109 ? 3.788 -1.412 -14.992 1.00 90.62 109 GLY A N 1
ATOM 862 C CA . GLY A 1 109 ? 4.331 -2.420 -14.072 1.00 90.62 109 GLY A CA 1
ATOM 863 C C . GLY A 1 109 ? 4.986 -3.598 -14.801 1.00 90.62 109 GLY A C 1
ATOM 864 O O . GLY A 1 109 ? 6.121 -3.981 -14.501 1.00 90.62 109 GLY A O 1
ATOM 865 N N . TYR A 1 110 ? 4.324 -4.132 -15.832 1.00 91.81 110 TYR A N 1
ATOM 866 C CA . TYR A 1 110 ? 4.887 -5.202 -16.658 1.00 91.81 110 TYR A CA 1
ATOM 867 C C . TYR A 1 110 ? 6.076 -4.751 -17.502 1.00 91.81 110 TYR A C 1
ATOM 869 O O . TYR A 1 110 ? 7.005 -5.534 -17.703 1.00 91.81 110 TYR A O 1
ATOM 877 N N . PHE A 1 111 ? 6.073 -3.515 -17.993 1.00 91.62 111 PHE A N 1
ATOM 878 C CA . PHE A 1 111 ? 7.202 -2.955 -18.725 1.00 91.62 111 PHE A CA 1
ATOM 879 C C . PHE A 1 111 ? 8.461 -2.908 -17.861 1.00 91.62 111 PHE A C 1
ATOM 881 O O . PHE A 1 111 ? 9.468 -3.508 -18.237 1.00 91.62 111 PHE A O 1
ATOM 888 N N . VAL A 1 112 ? 8.389 -2.312 -16.666 1.00 91.69 112 VAL A N 1
ATOM 889 C CA . VAL A 1 112 ? 9.532 -2.264 -15.737 1.00 91.69 112 VAL A CA 1
ATOM 890 C C . VAL A 1 112 ? 9.980 -3.676 -15.360 1.00 91.69 112 VAL A C 1
ATOM 892 O O . VAL A 1 112 ? 11.178 -3.968 -15.340 1.00 91.69 112 VAL A O 1
ATOM 895 N N . LYS A 1 113 ? 9.036 -4.600 -15.144 1.00 92.38 113 LYS A N 1
ATOM 896 C CA . LYS A 1 113 ? 9.350 -6.005 -14.855 1.00 92.38 113 LYS A CA 1
ATOM 897 C C . LYS A 1 113 ? 10.180 -6.657 -15.963 1.00 92.38 113 LYS A C 1
ATOM 899 O O . LYS A 1 113 ? 11.142 -7.355 -15.648 1.00 92.38 113 LYS A O 1
ATOM 904 N N . ARG A 1 114 ? 9.826 -6.447 -17.235 1.00 93.00 114 ARG A N 1
ATOM 905 C CA . ARG A 1 114 ? 10.549 -7.005 -18.394 1.00 93.00 114 ARG A CA 1
ATOM 906 C C . ARG A 1 114 ? 11.898 -6.328 -18.607 1.00 93.00 114 ARG A C 1
ATOM 908 O O . ARG A 1 114 ? 12.892 -7.020 -18.813 1.00 93.00 114 ARG A O 1
ATOM 915 N N . CYS A 1 115 ? 11.945 -5.004 -18.476 1.00 90.44 115 CYS A N 1
ATOM 916 C CA . CYS A 1 115 ? 13.179 -4.223 -18.546 1.00 90.44 115 CYS A CA 1
ATOM 917 C C . CYS A 1 115 ? 14.183 -4.617 -17.461 1.00 90.44 115 CYS A C 1
ATOM 919 O O . CYS A 1 115 ? 15.373 -4.430 -17.638 1.00 90.44 115 CYS A O 1
ATOM 921 N N . THR A 1 116 ? 13.743 -5.182 -16.342 1.00 91.31 116 THR A N 1
ATOM 922 C CA . THR A 1 116 ? 14.629 -5.503 -15.214 1.00 91.31 116 THR A CA 1
ATOM 923 C C . THR A 1 116 ? 14.762 -7.006 -14.962 1.00 91.31 116 THR A C 1
ATOM 925 O O . THR A 1 116 ? 15.365 -7.409 -13.976 1.00 91.31 116 THR A O 1
ATOM 928 N N . LEU A 1 117 ? 14.219 -7.860 -15.840 1.00 88.25 117 LEU A N 1
ATOM 929 C CA . LEU A 1 117 ? 14.037 -9.296 -15.584 1.00 88.25 117 LEU A CA 1
ATOM 930 C C . LEU A 1 117 ? 15.327 -10.048 -15.215 1.00 88.25 117 LEU A C 1
ATOM 932 O O . LEU A 1 117 ? 15.277 -10.981 -14.423 1.00 88.25 117 LEU A O 1
ATOM 936 N N . VAL A 1 118 ? 16.462 -9.657 -15.796 1.00 88.06 118 VAL A N 1
ATOM 937 C CA . VAL A 1 118 ? 17.762 -10.317 -15.577 1.00 88.06 118 VAL A CA 1
ATOM 938 C C . VAL A 1 118 ? 18.583 -9.690 -14.449 1.00 88.06 118 VAL A C 1
ATOM 940 O O . VAL A 1 118 ? 19.691 -10.144 -14.176 1.00 88.06 118 VAL A O 1
ATOM 943 N N . LEU A 1 119 ? 18.080 -8.620 -13.832 1.00 89.12 119 LEU A N 1
ATOM 944 C CA . LEU A 1 119 ? 18.800 -7.884 -12.800 1.00 89.12 119 LEU A CA 1
ATOM 945 C C . LEU A 1 119 ? 18.509 -8.480 -11.411 1.00 89.12 119 LEU A C 1
ATOM 947 O O . LEU A 1 119 ? 17.415 -8.998 -11.183 1.00 89.12 119 LEU A O 1
ATOM 951 N N . PRO A 1 120 ? 19.447 -8.376 -10.455 1.00 91.56 120 PRO A N 1
ATOM 952 C CA . PRO A 1 120 ? 19.189 -8.678 -9.051 1.00 91.56 120 PRO A CA 1
ATOM 953 C C . PRO A 1 120 ? 18.041 -7.839 -8.486 1.00 91.56 120 PRO A C 1
ATOM 955 O O . PRO A 1 120 ? 17.931 -6.657 -8.802 1.00 91.56 120 PRO A O 1
ATOM 958 N N . THR A 1 121 ? 17.237 -8.422 -7.596 1.00 91.75 121 THR A N 1
ATOM 959 C CA . THR A 1 121 ? 16.013 -7.824 -7.034 1.00 91.75 121 THR A CA 1
ATOM 960 C C . THR A 1 121 ? 16.184 -6.391 -6.528 1.00 91.75 121 THR A C 1
ATOM 962 O O . THR A 1 121 ? 15.374 -5.539 -6.882 1.00 91.75 121 THR A O 1
ATOM 965 N N . GLU A 1 122 ? 17.272 -6.083 -5.818 1.00 91.25 122 GLU A N 1
ATOM 966 C CA . GLU A 1 122 ? 17.561 -4.717 -5.346 1.00 91.25 122 GLU A CA 1
ATOM 967 C C . GLU A 1 122 ? 17.688 -3.707 -6.496 1.00 91.25 122 GLU A C 1
ATOM 969 O O . GLU A 1 122 ? 17.112 -2.623 -6.457 1.00 91.25 122 GLU A O 1
ATOM 974 N N . ILE A 1 123 ? 18.378 -4.088 -7.574 1.00 90.94 123 ILE A N 1
ATOM 975 C CA . ILE A 1 123 ? 18.566 -3.232 -8.754 1.00 90.94 123 ILE A CA 1
ATOM 976 C C . ILE A 1 123 ? 17.232 -3.052 -9.493 1.00 90.94 123 ILE A C 1
ATOM 978 O O . ILE A 1 123 ? 16.918 -1.965 -9.979 1.00 90.94 123 ILE A O 1
ATOM 982 N N . ARG A 1 124 ? 16.392 -4.095 -9.537 1.00 92.31 124 ARG A N 1
ATOM 983 C CA . ARG A 1 124 ? 15.043 -4.000 -10.123 1.00 92.31 124 ARG A CA 1
ATOM 984 C C . ARG A 1 124 ? 14.189 -2.976 -9.374 1.00 92.31 124 ARG A C 1
ATOM 986 O O . ARG A 1 124 ? 13.506 -2.178 -10.015 1.00 92.31 124 ARG A O 1
ATOM 993 N N . ILE A 1 125 ? 14.239 -2.995 -8.038 1.00 92.62 125 ILE A N 1
ATOM 994 C CA . ILE A 1 125 ? 13.528 -2.044 -7.171 1.00 92.62 125 ILE A CA 1
ATOM 995 C C . ILE A 1 125 ? 14.045 -0.626 -7.421 1.00 92.62 125 ILE A C 1
ATOM 997 O O . ILE A 1 125 ? 13.243 0.269 -7.673 1.00 92.62 125 ILE A O 1
ATOM 1001 N N . GLN A 1 126 ? 15.366 -0.429 -7.451 1.00 90.69 126 GLN A N 1
ATOM 1002 C CA . GLN A 1 126 ? 15.974 0.877 -7.732 1.00 90.69 126 GLN A CA 1
ATOM 1003 C C . GLN A 1 126 ? 15.488 1.474 -9.057 1.00 90.69 126 GLN A C 1
ATOM 1005 O O . GLN A 1 126 ? 15.121 2.646 -9.095 1.00 90.69 126 GLN A O 1
ATOM 1010 N N . HIS A 1 127 ? 15.393 0.678 -10.127 1.00 88.94 127 HIS A N 1
ATOM 1011 C CA . HIS A 1 127 ? 14.860 1.163 -11.403 1.00 88.94 127 HIS A CA 1
ATOM 1012 C C . HIS A 1 127 ? 13.385 1.568 -11.329 1.00 88.94 127 HIS A C 1
ATOM 1014 O O . HIS A 1 127 ? 13.020 2.606 -11.882 1.00 88.94 127 HIS A O 1
ATOM 1020 N N . LEU A 1 128 ? 12.534 0.794 -10.644 1.00 90.38 128 LEU A N 1
ATOM 1021 C CA . LEU A 1 128 ? 11.133 1.180 -10.435 1.00 90.38 128 LEU A CA 1
ATOM 1022 C C . LEU A 1 128 ? 11.043 2.521 -9.691 1.00 90.38 128 LEU A C 1
ATOM 1024 O O . LEU A 1 128 ? 10.276 3.401 -10.077 1.00 90.38 128 LEU A O 1
ATOM 1028 N N . MET A 1 129 ? 11.857 2.689 -8.654 1.00 89.25 129 MET A N 1
ATOM 1029 C CA . MET A 1 129 ? 11.866 3.886 -7.812 1.00 89.25 129 MET A CA 1
ATOM 1030 C C . MET A 1 129 ? 12.423 5.096 -8.551 1.00 89.25 129 MET A C 1
ATOM 1032 O O . MET A 1 129 ? 11.889 6.194 -8.421 1.00 89.25 129 MET A O 1
ATOM 1036 N N . GLN A 1 130 ? 13.433 4.900 -9.397 1.00 85.69 130 GLN A N 1
ATOM 1037 C CA . GLN A 1 130 ? 13.941 5.945 -10.274 1.00 85.69 130 GLN A CA 1
ATOM 1038 C C . GLN A 1 130 ? 12.876 6.393 -11.282 1.00 85.69 130 GLN A C 1
ATOM 1040 O O . GLN A 1 130 ? 12.733 7.589 -11.526 1.00 85.69 130 GLN A O 1
ATOM 1045 N N . ILE A 1 131 ? 12.088 5.461 -11.827 1.00 82.69 131 ILE A N 1
ATOM 1046 C CA . ILE A 1 131 ? 10.944 5.796 -12.683 1.00 82.69 131 ILE A CA 1
ATOM 1047 C C . ILE A 1 131 ? 9.912 6.606 -11.895 1.00 82.69 131 ILE A C 1
ATOM 1049 O O . ILE A 1 131 ? 9.460 7.634 -12.394 1.00 82.69 131 ILE A O 1
ATOM 1053 N N . PHE A 1 132 ? 9.568 6.214 -10.668 1.00 85.12 132 PHE A N 1
ATOM 1054 C CA . PHE A 1 132 ? 8.673 7.009 -9.820 1.00 85.12 132 PHE A CA 1
ATOM 1055 C C . PHE A 1 132 ? 9.229 8.415 -9.598 1.00 85.12 132 PHE A C 1
ATOM 1057 O O . PHE A 1 132 ? 8.598 9.385 -10.004 1.00 85.12 132 PHE A O 1
ATOM 1064 N N . LEU A 1 133 ? 10.455 8.538 -9.095 1.00 82.62 133 LEU A N 1
ATOM 1065 C CA . LEU A 1 133 ? 11.087 9.823 -8.803 1.00 82.62 133 LEU A CA 1
ATOM 1066 C C . LEU A 1 133 ? 11.187 10.747 -10.025 1.00 82.62 133 LEU A C 1
ATOM 1068 O O . LEU A 1 133 ? 10.914 11.940 -9.919 1.00 82.62 133 LEU A O 1
ATOM 1072 N N . GLN A 1 134 ? 11.595 10.214 -11.177 1.00 76.75 134 GLN A N 1
ATOM 1073 C CA . GLN A 1 134 ? 11.905 11.028 -12.353 1.00 76.75 134 GLN A CA 1
ATOM 1074 C C . GLN A 1 134 ? 10.716 11.233 -13.288 1.00 76.75 134 GLN A C 1
ATOM 1076 O O . GLN A 1 134 ? 10.773 12.141 -14.112 1.00 76.75 134 GLN A O 1
ATOM 1081 N N . THR A 1 135 ? 9.670 10.401 -13.206 1.00 73.06 135 THR A N 1
ATOM 1082 C CA . THR A 1 135 ? 8.557 10.432 -14.171 1.00 73.06 135 THR A CA 1
ATOM 1083 C C . THR A 1 135 ? 7.186 10.638 -13.531 1.00 73.06 135 THR A C 1
ATOM 1085 O O . THR A 1 135 ? 6.480 11.566 -13.921 1.00 73.06 135 THR A O 1
ATOM 1088 N N . LEU A 1 136 ? 6.802 9.825 -12.544 1.00 73.88 136 LEU A N 1
ATOM 1089 C CA . LEU A 1 136 ? 5.426 9.796 -12.023 1.00 73.88 136 LEU A CA 1
ATOM 1090 C C . LEU A 1 136 ? 5.226 10.649 -10.758 1.00 73.88 136 LEU A C 1
ATOM 1092 O O . LEU A 1 136 ? 4.113 11.109 -10.500 1.00 73.88 136 LEU A O 1
ATOM 1096 N N . GLY A 1 137 ? 6.302 10.906 -10.016 1.00 79.31 137 GLY A N 1
ATOM 1097 C CA . GLY A 1 137 ? 6.282 11.360 -8.630 1.00 79.31 137 GLY A CA 1
ATOM 1098 C C . GLY A 1 137 ? 6.451 10.194 -7.649 1.00 79.31 137 GLY A C 1
ATOM 1099 O O . GLY A 1 137 ? 6.338 9.021 -8.005 1.00 79.31 137 GLY A O 1
ATOM 1100 N N . THR A 1 138 ? 6.748 10.518 -6.393 1.00 81.69 138 THR A N 1
ATOM 1101 C CA . THR A 1 138 ? 6.756 9.558 -5.284 1.00 81.69 138 THR A CA 1
ATOM 1102 C C . THR A 1 138 ? 5.477 9.727 -4.457 1.00 81.69 138 THR A C 1
ATOM 1104 O O . THR A 1 138 ? 5.067 10.864 -4.213 1.00 81.69 138 THR A O 1
ATOM 1107 N N . PRO A 1 139 ? 4.825 8.637 -4.008 1.00 85.12 139 PRO A N 1
ATOM 1108 C CA . PRO A 1 139 ? 3.557 8.706 -3.279 1.00 85.12 139 PRO A CA 1
ATOM 1109 C C . PRO A 1 139 ? 3.742 9.098 -1.798 1.00 85.12 139 PRO A C 1
ATOM 1111 O O . PRO A 1 139 ? 3.298 8.398 -0.88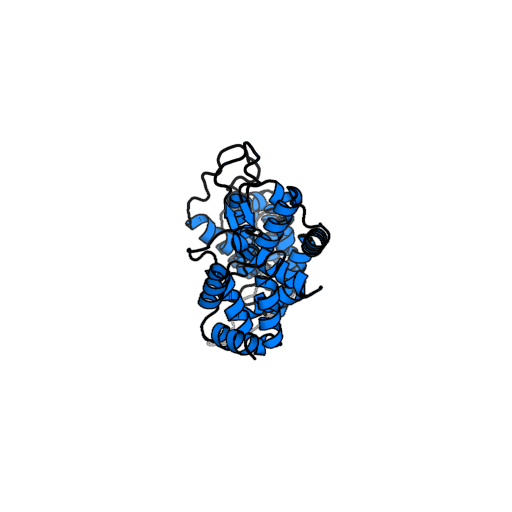8 1.00 85.12 139 PRO A O 1
ATOM 1114 N N . THR A 1 140 ? 4.411 10.222 -1.545 1.00 88.69 140 THR A N 1
ATOM 1115 C CA . THR A 1 140 ? 4.723 10.730 -0.201 1.00 88.69 140 THR A CA 1
ATOM 1116 C C . THR A 1 140 ? 3.539 11.451 0.441 1.00 88.69 140 THR A C 1
ATOM 1118 O O . THR A 1 140 ? 2.575 11.835 -0.223 1.00 88.69 140 THR A O 1
ATOM 1121 N N . PHE A 1 141 ? 3.631 11.716 1.747 1.00 89.88 141 PHE A N 1
ATOM 1122 C CA . PHE A 1 141 ? 2.631 12.511 2.464 1.00 89.88 141 PHE A CA 1
ATOM 1123 C C . PHE A 1 141 ? 2.439 13.909 1.856 1.00 89.88 141 PHE A C 1
ATOM 1125 O O . PHE A 1 141 ? 1.316 14.390 1.746 1.00 89.88 141 PHE A O 1
ATOM 1132 N N . GLU A 1 142 ? 3.516 14.537 1.384 1.00 87.31 142 GLU A N 1
ATOM 1133 C CA . GLU A 1 142 ? 3.443 15.830 0.694 1.00 87.31 142 GLU A CA 1
ATOM 1134 C C . GLU A 1 142 ? 2.659 15.745 -0.618 1.00 87.31 142 GLU A C 1
ATOM 1136 O O . GLU A 1 142 ? 1.951 16.684 -0.980 1.00 87.31 142 GLU A O 1
ATOM 1141 N N . MET A 1 143 ? 2.769 14.625 -1.345 1.00 84.19 143 MET A N 1
ATOM 1142 C CA . MET A 1 143 ? 1.940 14.378 -2.523 1.00 84.19 143 MET A CA 1
ATOM 1143 C C . MET A 1 143 ? 0.476 14.249 -2.110 1.00 84.19 143 MET A C 1
ATOM 1145 O O . MET A 1 143 ? -0.372 14.909 -2.702 1.00 84.19 143 MET A O 1
ATOM 1149 N N . PHE A 1 144 ? 0.186 13.457 -1.076 1.00 85.94 144 PHE A N 1
ATOM 1150 C CA . PHE A 1 144 ? -1.166 13.278 -0.548 1.00 85.94 144 PHE A CA 1
ATOM 1151 C C . PHE A 1 144 ? -1.830 14.613 -0.171 1.00 85.94 144 PHE A C 1
ATOM 1153 O O . PHE A 1 144 ? -2.954 14.873 -0.587 1.00 85.94 144 PHE A O 1
ATOM 1160 N N . GLN A 1 145 ? -1.115 15.505 0.521 1.00 85.25 145 GLN A N 1
ATOM 1161 C CA . GLN A 1 145 ? -1.632 16.808 0.965 1.00 85.25 145 GLN A CA 1
ATOM 1162 C C . GLN A 1 145 ? -2.047 17.760 -0.172 1.00 85.25 145 GLN A C 1
ATOM 1164 O O . GLN A 1 145 ? -2.686 18.785 0.087 1.00 85.25 145 GLN A O 1
ATOM 1169 N N . LYS A 1 146 ? -1.683 17.471 -1.426 1.00 82.75 146 LYS A N 1
ATOM 1170 C CA . LYS A 1 146 ? -2.058 18.292 -2.588 1.00 82.75 146 LYS A CA 1
ATOM 1171 C C . LYS A 1 146 ? -3.471 18.004 -3.090 1.00 82.75 146 LYS A C 1
ATOM 1173 O O . LYS A 1 146 ? -4.033 18.862 -3.761 1.00 82.75 146 LYS A O 1
ATOM 1178 N N . TYR A 1 147 ? -4.044 16.853 -2.746 1.00 81.12 147 TYR A N 1
ATOM 1179 C CA . TYR A 1 147 ? -5.293 16.357 -3.320 1.00 81.12 147 TYR A CA 1
ATOM 1180 C C . TYR A 1 147 ? -6.382 16.195 -2.267 1.00 81.12 147 TYR A C 1
ATOM 1182 O O . TYR A 1 147 ? -6.096 15.991 -1.087 1.00 81.12 147 TYR A O 1
ATOM 1190 N N . ASP A 1 148 ? -7.640 16.229 -2.705 1.00 83.56 148 ASP A N 1
ATOM 1191 C CA . ASP A 1 148 ? -8.731 15.693 -1.901 1.00 83.56 148 ASP A CA 1
ATOM 1192 C C . ASP A 1 148 ? -8.625 14.166 -1.753 1.00 83.56 148 ASP A C 1
ATOM 1194 O O . ASP A 1 148 ? -7.914 13.494 -2.504 1.00 83.56 148 ASP A O 1
ATOM 1198 N N . TYR A 1 149 ? -9.353 13.605 -0.784 1.00 84.12 149 TYR A N 1
ATOM 1199 C CA . TYR A 1 149 ? -9.282 12.178 -0.472 1.00 84.12 149 TYR A CA 1
ATOM 1200 C C . TYR A 1 149 ? -9.627 11.265 -1.660 1.00 84.12 149 TYR A C 1
ATOM 1202 O O . TYR A 1 149 ? -8.997 10.216 -1.822 1.00 84.12 149 TYR A O 1
ATOM 1210 N N . ARG A 1 150 ? -10.609 11.630 -2.497 1.00 82.94 150 ARG A N 1
ATOM 1211 C CA . ARG A 1 150 ? -11.036 10.792 -3.630 1.00 82.94 150 ARG A CA 1
ATOM 1212 C C . ARG A 1 150 ? -9.955 10.772 -4.701 1.00 82.94 150 ARG A C 1
ATOM 1214 O O . ARG A 1 150 ? -9.532 9.691 -5.108 1.00 82.94 150 ARG A O 1
ATOM 1221 N N . THR A 1 151 ? -9.440 11.943 -5.059 1.00 81.00 151 THR A N 1
ATOM 1222 C CA . THR A 1 151 ? -8.334 12.069 -6.014 1.00 81.00 151 THR A CA 1
ATOM 1223 C C . THR A 1 151 ? -7.072 11.370 -5.497 1.00 81.00 151 THR A C 1
ATOM 1225 O O . THR A 1 151 ? -6.439 10.596 -6.217 1.00 81.00 151 THR A O 1
ATOM 1228 N N . ALA A 1 152 ? -6.729 11.551 -4.218 1.00 85.00 152 ALA A N 1
ATOM 1229 C CA . ALA A 1 152 ? -5.603 10.859 -3.595 1.00 85.00 152 ALA A CA 1
ATOM 1230 C C . ALA A 1 152 ? -5.766 9.332 -3.644 1.00 85.00 152 ALA A C 1
ATOM 1232 O O . ALA A 1 152 ? -4.815 8.613 -3.950 1.00 85.00 152 ALA A O 1
ATOM 1233 N N . ARG A 1 153 ? -6.970 8.814 -3.385 1.00 86.19 153 ARG A N 1
ATOM 1234 C CA . ARG A 1 153 ? -7.250 7.377 -3.458 1.00 86.19 153 ARG A CA 1
ATOM 1235 C C . ARG A 1 153 ? -6.966 6.812 -4.850 1.00 86.19 153 ARG A C 1
ATOM 1237 O O . ARG A 1 153 ? -6.313 5.774 -4.944 1.00 86.19 153 ARG A O 1
ATOM 1244 N N . GLU A 1 154 ? -7.420 7.481 -5.906 1.00 81.75 154 GLU A N 1
ATOM 1245 C CA . GLU A 1 154 ? -7.199 7.054 -7.295 1.00 81.75 154 GLU A CA 1
ATOM 1246 C C . GLU A 1 154 ? -5.714 7.063 -7.666 1.00 81.75 154 GLU A C 1
ATOM 1248 O O . GLU A 1 154 ? -5.194 6.086 -8.210 1.00 81.75 154 GLU A O 1
ATOM 1253 N N . VAL A 1 155 ? -5.000 8.128 -7.293 1.00 82.44 155 VAL A N 1
ATOM 1254 C CA . VAL A 1 155 ? -3.548 8.237 -7.491 1.00 82.44 155 VAL A CA 1
ATOM 1255 C C . VAL A 1 155 ? -2.813 7.094 -6.786 1.00 82.44 155 VAL A C 1
ATOM 1257 O O . VAL A 1 155 ? -1.948 6.446 -7.375 1.00 82.44 155 VAL A O 1
ATOM 1260 N N . TYR A 1 156 ? -3.159 6.790 -5.536 1.00 87.00 156 TYR A N 1
ATOM 1261 C CA . TYR A 1 156 ? -2.496 5.724 -4.780 1.00 87.00 156 TYR A CA 1
ATOM 1262 C C . TYR A 1 156 ? -2.847 4.336 -5.331 1.00 87.00 156 TYR A C 1
ATOM 1264 O O . TYR A 1 156 ? -1.997 3.444 -5.332 1.00 87.00 156 TYR A O 1
ATOM 1272 N N . GLN A 1 157 ? -4.064 4.153 -5.853 1.00 85.69 157 GLN A N 1
ATOM 1273 C CA . GLN A 1 157 ? -4.470 2.921 -6.531 1.00 85.69 157 GLN A CA 1
ATOM 1274 C C . GLN A 1 157 ? -3.700 2.720 -7.843 1.00 85.69 157 GLN A C 1
ATOM 1276 O O . GLN A 1 157 ? -3.315 1.592 -8.167 1.00 85.69 157 GLN A O 1
ATOM 1281 N N . PHE A 1 158 ? -3.411 3.803 -8.570 1.00 84.62 158 PHE A N 1
ATOM 1282 C CA . PHE A 1 158 ? -2.559 3.775 -9.758 1.00 84.62 158 PHE A CA 1
ATOM 1283 C C . PHE A 1 158 ? -1.154 3.253 -9.420 1.00 84.62 158 PHE A C 1
ATOM 1285 O O . PHE A 1 158 ? -0.692 2.294 -10.044 1.00 84.62 158 PHE A O 1
ATOM 1292 N N . TYR A 1 159 ? -0.509 3.797 -8.378 1.00 87.31 159 TYR A N 1
ATOM 1293 C CA . TYR A 1 159 ? 0.788 3.293 -7.901 1.00 87.31 159 TYR A CA 1
ATOM 1294 C C . TYR A 1 159 ? 0.718 1.826 -7.474 1.00 87.31 159 TYR A C 1
ATOM 1296 O O . TYR A 1 159 ? 1.538 1.018 -7.917 1.00 87.31 159 TYR A O 1
ATOM 1304 N N . GLY A 1 160 ? -0.272 1.458 -6.658 1.00 88.38 160 GLY A N 1
ATOM 1305 C CA . GLY A 1 160 ? -0.434 0.082 -6.190 1.00 88.38 160 GLY A CA 1
ATOM 1306 C C . GLY A 1 160 ? -0.614 -0.922 -7.322 1.00 88.38 160 GLY A C 1
ATOM 1307 O O . GLY A 1 160 ? -0.035 -2.007 -7.294 1.00 88.38 160 GLY A O 1
ATOM 1308 N N . THR A 1 161 ? -1.343 -0.547 -8.372 1.00 86.56 161 THR A N 1
ATOM 1309 C CA . THR A 1 161 ? -1.530 -1.390 -9.560 1.00 86.56 161 THR A CA 1
ATOM 1310 C C . THR A 1 161 ? -0.213 -1.602 -10.314 1.00 86.56 161 THR A C 1
ATOM 1312 O O . THR A 1 161 ? 0.111 -2.740 -10.660 1.00 86.56 161 THR A O 1
ATOM 1315 N N . ILE A 1 162 ? 0.600 -0.550 -10.496 1.00 88.81 162 ILE A N 1
ATOM 1316 C CA . ILE A 1 162 ? 1.949 -0.675 -11.084 1.00 88.81 162 ILE A CA 1
ATOM 1317 C C . ILE A 1 162 ? 2.799 -1.652 -10.267 1.00 88.81 162 ILE A C 1
ATOM 1319 O O . ILE A 1 162 ? 3.403 -2.568 -10.831 1.00 88.81 162 ILE A O 1
ATOM 1323 N N . ILE A 1 163 ? 2.833 -1.468 -8.944 1.00 91.12 163 ILE A N 1
ATOM 1324 C CA . ILE A 1 163 ? 3.652 -2.271 -8.029 1.00 91.12 163 ILE A CA 1
ATOM 1325 C C . ILE A 1 163 ? 3.213 -3.736 -8.060 1.00 91.12 163 ILE A C 1
ATOM 1327 O O . ILE A 1 163 ? 4.053 -4.614 -8.246 1.00 91.12 163 ILE A O 1
ATOM 1331 N N . ASN A 1 164 ? 1.909 -4.014 -7.966 1.00 88.19 164 ASN A N 1
ATOM 1332 C CA . ASN A 1 164 ? 1.381 -5.379 -8.015 1.00 88.19 164 ASN A CA 1
ATOM 1333 C C . ASN A 1 164 ? 1.726 -6.078 -9.338 1.00 88.19 164 ASN A C 1
ATOM 1335 O O . ASN A 1 164 ? 2.143 -7.236 -9.335 1.00 88.19 164 ASN A O 1
ATOM 1339 N N . CYS A 1 165 ? 1.624 -5.385 -10.476 1.00 89.31 165 CYS A N 1
ATOM 1340 C CA . CYS A 1 165 ? 2.025 -5.947 -11.768 1.00 89.31 165 CYS A CA 1
ATOM 1341 C C . CYS A 1 165 ? 3.542 -6.175 -11.866 1.00 89.31 165 CYS A C 1
ATOM 1343 O O . CYS A 1 165 ? 3.978 -7.167 -12.459 1.00 89.31 165 CYS A O 1
ATOM 1345 N N . PHE A 1 166 ? 4.346 -5.300 -11.259 1.00 92.06 166 PHE A N 1
ATOM 1346 C CA . PHE A 1 166 ? 5.802 -5.421 -11.215 1.00 92.06 166 PHE A CA 1
ATOM 1347 C C . PHE A 1 166 ? 6.269 -6.643 -10.407 1.00 92.06 166 PHE A C 1
ATOM 1349 O O . PHE A 1 166 ? 7.089 -7.430 -10.900 1.00 92.06 166 PHE A O 1
ATOM 1356 N N . VAL A 1 167 ? 5.703 -6.844 -9.211 1.00 89.88 167 VAL A N 1
ATOM 1357 C CA . VAL A 1 167 ? 6.049 -7.959 -8.306 1.00 89.88 167 VAL A CA 1
ATOM 1358 C C . VAL A 1 167 ? 5.286 -9.248 -8.603 1.00 89.88 167 VAL A C 1
ATOM 1360 O O . VAL A 1 167 ? 5.582 -10.290 -8.028 1.00 89.88 167 VAL A O 1
ATOM 1363 N N . SER A 1 168 ? 4.309 -9.211 -9.512 1.00 87.50 168 SER A N 1
ATOM 1364 C CA . SER A 1 168 ? 3.504 -10.377 -9.880 1.00 87.50 168 SER A CA 1
ATOM 1365 C C . SER A 1 168 ? 4.394 -11.580 -10.218 1.00 87.50 168 SER A C 1
ATOM 1367 O O . SER A 1 168 ? 5.287 -11.482 -11.063 1.00 87.50 168 SER A O 1
ATOM 1369 N N . GLY A 1 169 ? 4.164 -12.722 -9.567 1.00 84.25 169 GLY A N 1
ATOM 1370 C CA . GLY A 1 169 ? 4.932 -13.955 -9.772 1.00 84.25 169 GLY A CA 1
ATOM 1371 C C . GLY A 1 169 ? 6.344 -13.963 -9.173 1.00 84.25 169 GLY A C 1
ATOM 1372 O O . GLY A 1 169 ? 7.109 -14.875 -9.477 1.00 84.25 169 GLY A O 1
ATOM 1373 N N . TRP A 1 170 ? 6.717 -12.963 -8.370 1.00 87.31 170 TRP A N 1
ATOM 1374 C CA . TRP A 1 170 ? 7.902 -13.041 -7.512 1.00 87.31 170 TRP A CA 1
ATOM 1375 C C . TRP A 1 170 ? 7.596 -13.911 -6.292 1.00 87.31 170 TRP A C 1
ATOM 1377 O O . TRP A 1 170 ? 6.433 -14.095 -5.932 1.00 87.31 170 TRP A O 1
ATOM 1387 N N . ARG A 1 171 ? 8.643 -14.417 -5.634 1.00 84.69 171 ARG A N 1
ATOM 1388 C CA . ARG A 1 171 ? 8.491 -15.033 -4.312 1.00 84.69 171 ARG A CA 1
ATOM 1389 C C . ARG A 1 171 ? 8.112 -13.971 -3.284 1.00 84.69 171 ARG A C 1
ATOM 1391 O O . ARG A 1 171 ? 8.502 -12.808 -3.410 1.00 84.69 171 ARG A O 1
ATOM 1398 N N . GLU A 1 172 ? 7.406 -14.376 -2.240 1.00 80.69 172 GLU A N 1
ATOM 1399 C CA . GLU A 1 172 ? 6.803 -13.481 -1.249 1.00 80.69 172 GLU A CA 1
ATOM 1400 C C . GLU A 1 172 ? 7.853 -12.591 -0.581 1.00 80.69 172 GLU A C 1
ATOM 1402 O O . GLU A 1 172 ? 7.690 -11.376 -0.508 1.00 80.69 172 GLU A O 1
ATOM 1407 N N . PHE A 1 173 ? 8.983 -13.175 -0.171 1.00 82.00 173 PHE A N 1
ATOM 1408 C CA . PHE A 1 173 ? 10.068 -12.427 0.469 1.00 82.00 173 PHE A CA 1
ATOM 1409 C C . PHE A 1 173 ? 10.709 -11.382 -0.454 1.00 82.00 173 PHE A C 1
ATOM 1411 O O . PHE A 1 173 ? 11.215 -10.376 0.030 1.00 82.00 173 PHE A O 1
ATOM 1418 N N . GLU A 1 174 ? 10.700 -11.594 -1.773 1.00 83.50 174 GLU A N 1
ATOM 1419 C CA . GLU A 1 174 ? 11.216 -10.615 -2.735 1.00 83.50 174 GLU A CA 1
ATOM 1420 C C . GLU A 1 174 ? 10.209 -9.496 -2.971 1.00 83.50 174 GLU A C 1
ATOM 1422 O O . GLU A 1 174 ? 10.595 -8.332 -3.053 1.00 83.50 174 GLU A O 1
ATOM 1427 N N . ALA A 1 175 ? 8.919 -9.835 -3.042 1.00 85.50 175 ALA A N 1
ATOM 1428 C CA . ALA A 1 175 ? 7.855 -8.844 -3.130 1.00 85.50 175 ALA A CA 1
ATOM 1429 C C . ALA A 1 175 ? 7.848 -7.933 -1.889 1.00 85.50 175 ALA A C 1
ATOM 1431 O O . ALA A 1 175 ? 7.727 -6.718 -2.029 1.00 85.50 175 ALA A O 1
ATOM 1432 N N . TYR A 1 176 ? 8.070 -8.485 -0.688 1.00 85.94 176 TYR A N 1
ATOM 1433 C CA . TYR A 1 176 ? 8.158 -7.698 0.549 1.00 85.94 176 TYR A CA 1
ATOM 1434 C C . TYR A 1 176 ? 9.267 -6.657 0.540 1.00 85.94 176 TYR A C 1
ATOM 1436 O O . TYR A 1 176 ? 9.036 -5.569 1.051 1.00 85.94 176 TYR A O 1
ATOM 1444 N N . LYS A 1 177 ? 10.401 -6.906 -0.121 1.00 90.19 177 LYS A N 1
ATOM 1445 C CA . LYS A 1 177 ? 11.466 -5.898 -0.244 1.00 90.19 177 LYS A CA 1
ATOM 1446 C C . LYS A 1 177 ? 10.998 -4.624 -0.943 1.00 90.19 177 LYS A C 1
ATOM 1448 O O . LYS A 1 177 ? 11.396 -3.531 -0.558 1.00 90.19 177 LYS A O 1
ATOM 1453 N N . VAL A 1 178 ? 10.129 -4.748 -1.949 1.00 89.81 178 VAL A N 1
ATOM 1454 C CA . VAL A 1 178 ? 9.551 -3.591 -2.656 1.00 89.81 178 VAL A CA 1
ATOM 1455 C C . VAL A 1 178 ? 8.684 -2.779 -1.698 1.00 89.81 178 VAL A C 1
ATOM 1457 O O . VAL A 1 178 ? 8.757 -1.552 -1.674 1.00 89.81 178 VAL A O 1
ATOM 1460 N N . TYR A 1 179 ? 7.876 -3.465 -0.893 1.00 87.94 179 TYR A N 1
ATOM 1461 C CA . TYR A 1 179 ? 6.994 -2.825 0.073 1.00 87.94 179 TYR A CA 1
ATOM 1462 C C . TYR A 1 179 ? 7.748 -2.252 1.275 1.00 87.94 179 TYR A C 1
ATOM 1464 O O . TYR A 1 179 ? 7.380 -1.179 1.735 1.00 87.94 179 TYR A O 1
ATOM 1472 N N . ASP A 1 180 ? 8.815 -2.902 1.744 1.00 90.69 180 ASP A N 1
ATOM 1473 C CA . ASP A 1 180 ? 9.708 -2.380 2.782 1.00 90.69 180 ASP A CA 1
ATOM 1474 C C . ASP A 1 180 ? 10.382 -1.085 2.311 1.00 90.69 180 ASP A C 1
ATOM 1476 O O . ASP A 1 180 ? 10.352 -0.084 3.023 1.00 90.69 180 ASP A O 1
ATOM 1480 N N . TYR A 1 181 ? 10.885 -1.066 1.075 1.00 91.50 181 TYR A N 1
ATOM 1481 C CA . TYR A 1 181 ? 11.484 0.130 0.482 1.00 91.50 181 TYR A CA 1
ATOM 1482 C C . TYR A 1 181 ? 10.470 1.279 0.340 1.00 91.50 181 TYR A C 1
ATOM 1484 O O . TYR A 1 181 ? 10.763 2.432 0.649 1.00 91.50 181 TYR A O 1
ATOM 1492 N N . LEU A 1 182 ? 9.241 0.974 -0.090 1.00 90.38 182 LEU A N 1
ATOM 1493 C CA . LEU A 1 182 ? 8.160 1.962 -0.160 1.00 90.38 182 LEU A CA 1
ATOM 1494 C C . LEU A 1 182 ? 7.725 2.457 1.219 1.00 90.38 182 LEU A C 1
ATOM 1496 O O . LEU A 1 182 ? 7.431 3.640 1.363 1.00 90.38 182 LEU A O 1
ATOM 1500 N N . TYR A 1 183 ? 7.670 1.572 2.212 1.00 91.75 183 TYR A N 1
ATOM 1501 C CA . TYR A 1 183 ? 7.326 1.903 3.592 1.00 91.75 183 TYR A CA 1
ATOM 1502 C C . TYR A 1 183 ? 8.334 2.897 4.184 1.00 91.75 183 TYR A C 1
ATOM 1504 O O . TYR A 1 183 ? 7.918 3.863 4.823 1.00 91.75 183 TYR A O 1
ATOM 1512 N N . GLU A 1 184 ? 9.626 2.707 3.892 1.00 92.31 184 GLU A N 1
ATOM 1513 C CA . GLU A 1 184 ? 10.712 3.623 4.263 1.00 92.31 184 GLU A CA 1
ATOM 1514 C C . GLU A 1 184 ? 10.605 4.970 3.530 1.00 92.31 184 GLU A C 1
ATOM 1516 O O . GLU A 1 184 ? 10.543 6.015 4.175 1.00 92.31 184 GLU A O 1
ATOM 1521 N N . ILE A 1 185 ? 10.493 4.972 2.195 1.00 89.88 185 ILE A N 1
ATOM 1522 C CA . ILE A 1 185 ? 10.378 6.217 1.406 1.00 89.88 185 ILE A CA 1
ATOM 1523 C C . ILE A 1 185 ? 9.143 7.036 1.785 1.00 89.88 185 ILE A C 1
ATOM 1525 O O . ILE A 1 185 ? 9.177 8.266 1.776 1.00 89.88 185 ILE A O 1
ATOM 1529 N N . CYS A 1 186 ? 8.032 6.364 2.076 1.00 91.31 186 CYS A N 1
ATOM 1530 C CA . CYS A 1 186 ? 6.779 7.015 2.442 1.00 91.31 186 CYS A CA 1
ATOM 1531 C C . CYS A 1 186 ? 6.729 7.412 3.929 1.00 91.31 186 CYS A C 1
ATOM 1533 O O . CYS A 1 186 ? 5.729 8.007 4.347 1.00 91.31 186 CYS A O 1
ATOM 1535 N N . GLU A 1 187 ? 7.777 7.095 4.702 1.00 93.00 187 GLU A N 1
ATOM 1536 C CA . GLU A 1 187 ? 7.926 7.373 6.136 1.00 93.00 187 GLU A CA 1
ATOM 1537 C C . GLU A 1 187 ? 6.709 6.938 6.965 1.00 93.00 187 GLU A C 1
ATOM 1539 O O . GLU A 1 187 ? 6.196 7.679 7.813 1.00 93.00 187 GLU A O 1
ATOM 1544 N N . ILE A 1 188 ? 6.172 5.756 6.657 1.00 93.00 188 ILE A N 1
ATOM 1545 C CA . ILE A 1 188 ? 4.916 5.284 7.251 1.00 93.00 188 ILE A CA 1
ATOM 1546 C C . ILE A 1 188 ? 5.077 5.003 8.746 1.00 93.00 188 ILE A C 1
ATOM 1548 O O . ILE A 1 188 ? 4.156 5.283 9.513 1.00 93.00 188 ILE A O 1
ATOM 1552 N N . ASP A 1 189 ? 6.242 4.516 9.167 1.00 91.94 189 ASP A N 1
ATOM 1553 C CA . ASP A 1 189 ? 6.631 4.373 10.573 1.00 91.94 189 ASP A CA 1
ATOM 1554 C C . ASP A 1 189 ? 6.487 5.693 11.334 1.00 91.94 189 ASP A C 1
ATOM 1556 O O . ASP A 1 189 ? 5.733 5.763 12.304 1.00 91.94 189 ASP A O 1
ATOM 1560 N N . LYS A 1 190 ? 7.094 6.772 10.830 1.00 91.44 190 LYS A N 1
ATOM 1561 C CA . LYS A 1 190 ? 7.016 8.101 11.447 1.00 91.44 190 LYS A CA 1
ATOM 1562 C C . LYS A 1 190 ? 5.574 8.591 11.520 1.00 91.44 190 LYS A C 1
ATOM 1564 O O . LYS A 1 190 ? 5.179 9.214 12.502 1.00 91.44 190 LYS A O 1
ATOM 1569 N N . LYS A 1 191 ? 4.754 8.326 10.495 1.00 92.69 191 LYS A N 1
ATOM 1570 C CA . LYS A 1 191 ? 3.331 8.715 10.515 1.00 92.69 191 LYS A CA 1
ATOM 1571 C C . LYS A 1 191 ? 2.533 7.927 11.552 1.00 92.69 191 LYS A C 1
ATOM 1573 O O . LYS A 1 191 ? 1.690 8.518 12.224 1.00 92.69 191 LYS A O 1
ATOM 1578 N N . ILE A 1 192 ? 2.816 6.636 11.717 1.00 91.56 192 ILE A N 1
ATOM 1579 C CA . ILE A 1 192 ? 2.211 5.793 12.757 1.00 91.56 192 ILE A CA 1
ATOM 1580 C C . ILE A 1 192 ? 2.639 6.260 14.154 1.00 91.56 192 ILE A C 1
ATOM 1582 O O . ILE A 1 192 ? 1.797 6.368 15.045 1.00 91.56 192 ILE A O 1
ATOM 1586 N N . GLU A 1 193 ? 3.914 6.595 14.349 1.00 89.50 193 GLU A N 1
ATOM 1587 C CA . GLU A 1 193 ? 4.418 7.152 15.609 1.00 89.50 193 GLU A CA 1
ATOM 1588 C C . GLU A 1 193 ? 3.724 8.472 15.959 1.00 89.50 193 GLU A C 1
ATOM 1590 O O . GLU A 1 193 ? 3.225 8.629 17.076 1.00 89.50 193 GLU A O 1
ATOM 1595 N N . ILE A 1 194 ? 3.607 9.389 14.991 1.00 89.44 194 ILE A N 1
ATOM 1596 C CA . ILE A 1 194 ? 2.881 10.652 15.173 1.00 89.44 194 ILE A CA 1
ATOM 1597 C C . ILE A 1 194 ? 1.424 10.373 15.559 1.00 89.44 194 ILE A C 1
ATOM 1599 O O . ILE A 1 194 ? 0.953 10.902 16.567 1.00 89.44 194 ILE A O 1
ATOM 1603 N N . PHE A 1 195 ? 0.732 9.502 14.819 1.00 89.06 195 PHE A N 1
ATOM 1604 C CA . PHE A 1 195 ? -0.640 9.087 15.123 1.00 89.06 195 PHE A CA 1
ATOM 1605 C C . PHE A 1 195 ? -0.789 8.544 16.553 1.00 89.06 195 PHE A C 1
ATOM 1607 O O . PHE A 1 195 ? -1.759 8.860 17.237 1.00 89.06 195 PHE A O 1
ATOM 1614 N N . HIS A 1 196 ? 0.177 7.766 17.042 1.00 86.75 196 HIS A N 1
ATOM 1615 C CA . HIS A 1 196 ? 0.150 7.239 18.407 1.00 86.75 196 HIS A CA 1
ATOM 1616 C C . HIS A 1 196 ? 0.486 8.270 19.489 1.00 86.75 196 HIS A C 1
ATOM 1618 O O . HIS A 1 196 ? 0.010 8.129 20.616 1.00 86.75 196 HIS A O 1
ATOM 1624 N N . SER A 1 197 ? 1.303 9.274 19.170 1.00 83.25 197 SER A N 1
ATOM 1625 C CA . SER A 1 197 ? 1.736 10.318 20.109 1.00 83.25 197 SER A CA 1
ATOM 1626 C C . SER A 1 197 ? 0.689 11.405 20.364 1.00 83.25 197 SER A C 1
ATOM 1628 O O . SER A 1 197 ? 0.708 12.047 21.414 1.00 83.25 197 SER A O 1
ATOM 1630 N N . ILE A 1 198 ? -0.222 11.624 19.413 1.00 78.25 198 ILE A N 1
ATOM 1631 C CA . ILE A 1 198 ? -1.246 12.660 19.517 1.00 78.25 198 ILE A CA 1
ATOM 1632 C C . ILE A 1 198 ? -2.331 12.184 20.491 1.00 78.25 198 ILE A C 1
ATOM 1634 O O . ILE A 1 198 ? -2.963 11.143 20.308 1.00 78.25 198 ILE A O 1
ATOM 1638 N N . THR A 1 199 ? -2.538 12.955 21.559 1.00 60.25 199 THR A N 1
ATOM 1639 C CA . THR A 1 199 ? -3.648 12.762 22.496 1.00 60.25 199 THR A CA 1
ATOM 1640 C C . THR A 1 199 ? -4.978 13.060 21.801 1.00 60.25 199 THR A C 1
ATOM 1642 O O . THR A 1 199 ? -5.014 13.819 20.837 1.00 60.25 199 THR A O 1
ATOM 1645 N N . SER A 1 200 ? -6.065 12.449 22.286 1.00 56.31 200 SER A N 1
ATOM 1646 C CA . SER A 1 200 ? -7.392 12.261 21.661 1.00 56.31 200 SER A CA 1
ATOM 1647 C C . SER A 1 200 ? -8.140 13.503 21.135 1.00 56.31 200 SER A C 1
ATOM 1649 O O . SER A 1 200 ? -9.315 13.403 20.793 1.00 56.31 200 SER A O 1
ATOM 1651 N N . THR A 1 201 ? -7.517 14.676 21.090 1.00 56.94 201 THR A N 1
ATOM 1652 C CA . THR A 1 201 ? -8.045 15.876 20.442 1.00 56.94 201 THR A CA 1
ATOM 1653 C C . THR A 1 201 ? -7.901 15.775 18.919 1.00 56.94 201 THR A C 1
ATOM 1655 O O . THR A 1 201 ? -6.772 15.762 18.417 1.00 56.94 201 THR A O 1
ATOM 1658 N N . PRO A 1 202 ? -9.014 15.750 18.163 1.00 60.22 202 PRO A N 1
ATOM 1659 C CA . PRO A 1 202 ? -8.970 15.756 16.709 1.00 60.22 202 PRO A CA 1
ATOM 1660 C C . PRO A 1 202 ? -8.334 17.058 16.221 1.00 60.22 202 PRO A C 1
ATOM 1662 O O . PRO A 1 202 ? -8.809 18.149 16.532 1.00 60.22 202 PRO A O 1
ATOM 1665 N N . THR A 1 203 ? -7.262 16.955 15.441 1.00 67.81 203 THR A N 1
ATOM 1666 C CA . THR A 1 203 ? -6.701 18.093 14.703 1.00 67.81 203 THR A CA 1
ATOM 1667 C C . THR A 1 203 ? -6.792 17.815 13.209 1.00 67.81 203 THR A C 1
ATOM 1669 O O . THR A 1 203 ? -6.771 16.661 12.781 1.00 67.81 203 THR A O 1
ATOM 1672 N N . LEU A 1 204 ? -6.861 18.869 12.393 1.00 66.31 204 LEU A N 1
ATOM 1673 C CA . LEU A 1 204 ? -6.907 18.741 10.930 1.00 66.31 204 LEU A CA 1
ATOM 1674 C C . LEU A 1 204 ? -5.722 17.928 10.381 1.00 66.31 204 LEU A C 1
ATOM 1676 O O . LEU A 1 204 ? -5.881 17.141 9.451 1.00 66.31 204 LEU A O 1
ATOM 1680 N N . ASN A 1 205 ? -4.543 18.076 10.991 1.00 79.75 205 ASN A N 1
ATOM 1681 C CA . ASN A 1 205 ? -3.348 17.334 10.601 1.00 79.75 205 ASN A CA 1
ATOM 1682 C C . ASN A 1 205 ? -3.452 15.837 10.947 1.00 79.75 205 ASN A C 1
ATOM 1684 O O . ASN A 1 205 ? -3.008 14.999 10.167 1.00 79.75 205 ASN A O 1
ATOM 1688 N N . LEU A 1 206 ? -4.090 15.489 12.072 1.00 85.38 206 LEU A N 1
ATOM 1689 C CA . LEU A 1 206 ? -4.300 14.093 12.464 1.00 85.38 206 LEU A CA 1
ATOM 1690 C C . LEU A 1 206 ? -5.168 13.351 11.440 1.00 85.38 206 LEU A C 1
ATOM 1692 O O . LEU A 1 206 ? -4.781 12.275 11.000 1.00 85.38 206 LEU A O 1
ATOM 1696 N N . ASN A 1 207 ? -6.275 13.951 10.987 1.00 87.19 207 ASN A N 1
ATOM 1697 C CA . ASN A 1 207 ? -7.141 13.323 9.981 1.00 87.19 207 ASN A CA 1
ATOM 1698 C C . ASN A 1 207 ? -6.391 13.046 8.663 1.00 87.19 207 ASN A C 1
ATOM 1700 O O . ASN A 1 207 ? -6.507 11.968 8.085 1.00 87.19 207 ASN A O 1
ATOM 1704 N N . LEU A 1 208 ? -5.556 13.988 8.207 1.00 89.00 208 LEU A N 1
ATOM 1705 C CA . LEU A 1 208 ? -4.729 13.779 7.013 1.00 89.00 208 LEU A CA 1
ATOM 1706 C C . LEU A 1 208 ? -3.744 12.619 7.198 1.00 89.00 208 LEU A C 1
ATOM 1708 O O . LEU A 1 208 ? -3.573 11.812 6.286 1.00 89.00 208 LEU A O 1
ATOM 1712 N N . ILE A 1 209 ? -3.116 12.517 8.370 1.00 91.81 209 ILE A N 1
ATOM 1713 C CA . ILE A 1 209 ? -2.202 11.416 8.697 1.00 91.81 209 ILE A CA 1
ATOM 1714 C C . ILE A 1 209 ? -2.949 10.076 8.699 1.00 91.81 209 ILE A C 1
ATOM 1716 O O . ILE A 1 209 ? -2.473 9.118 8.088 1.00 91.81 209 ILE A O 1
ATOM 1720 N N . GLU A 1 210 ? -4.127 10.007 9.320 1.00 92.44 210 GLU A N 1
ATOM 1721 C CA . GLU A 1 210 ? -4.950 8.793 9.361 1.00 92.44 210 GLU A CA 1
ATOM 1722 C C . GLU A 1 210 ? -5.328 8.308 7.958 1.00 92.44 210 GLU A C 1
ATOM 1724 O O . GLU A 1 210 ? -5.122 7.139 7.611 1.00 92.44 210 GLU A O 1
ATOM 1729 N N . LEU A 1 211 ? -5.834 9.216 7.120 1.00 92.38 211 LEU A N 1
ATOM 1730 C CA . LEU A 1 211 ? -6.224 8.900 5.749 1.00 92.38 211 LEU A CA 1
ATOM 1731 C C . LEU A 1 211 ? -5.022 8.505 4.887 1.00 92.38 211 LEU A C 1
ATOM 1733 O O . LEU A 1 211 ? -5.134 7.571 4.091 1.00 92.38 211 LEU A O 1
ATOM 1737 N N . TYR A 1 212 ? -3.871 9.155 5.062 1.00 93.50 212 TYR A N 1
ATOM 1738 C CA . TYR A 1 212 ? -2.642 8.807 4.352 1.00 93.50 212 TYR A CA 1
ATOM 1739 C C . TYR A 1 212 ? -2.159 7.394 4.689 1.00 93.50 212 TYR A C 1
ATOM 1741 O O . TYR A 1 212 ? -1.941 6.588 3.780 1.00 93.50 212 TYR A O 1
ATOM 1749 N N . ILE A 1 213 ? -2.057 7.060 5.983 1.00 93.75 213 ILE A N 1
ATOM 1750 C CA . ILE A 1 213 ? -1.679 5.713 6.438 1.00 93.75 213 ILE A CA 1
ATOM 1751 C C . ILE A 1 213 ? -2.652 4.692 5.837 1.00 93.75 213 ILE A C 1
ATOM 1753 O O . ILE A 1 213 ? -2.237 3.694 5.243 1.00 93.75 213 ILE A O 1
ATOM 1757 N N . ARG A 1 214 ? -3.959 4.964 5.911 1.00 93.12 214 ARG A N 1
ATOM 1758 C CA . ARG A 1 214 ? -4.984 4.087 5.340 1.00 93.12 214 ARG A CA 1
ATOM 1759 C C . ARG A 1 214 ? -4.810 3.875 3.836 1.00 93.12 214 ARG A C 1
ATOM 1761 O O . ARG A 1 214 ? -4.913 2.735 3.378 1.00 93.12 214 ARG A O 1
ATOM 1768 N N . LEU A 1 215 ? -4.586 4.936 3.059 1.00 91.62 215 LEU A N 1
ATOM 1769 C CA . LEU A 1 215 ? -4.410 4.831 1.607 1.00 91.62 215 LEU A CA 1
ATOM 1770 C C . LEU A 1 215 ? -3.144 4.063 1.240 1.00 91.62 215 LEU A C 1
ATOM 1772 O O . LEU A 1 215 ? -3.193 3.258 0.311 1.00 91.62 215 LEU A O 1
ATOM 1776 N N . PHE A 1 216 ? -2.048 4.232 1.981 1.00 92.25 216 PHE A N 1
ATOM 1777 C CA . PHE A 1 216 ? -0.838 3.443 1.760 1.00 92.25 216 PHE A CA 1
ATOM 1778 C C . PHE A 1 216 ? -1.140 1.937 1.840 1.00 92.25 216 PHE A C 1
ATOM 1780 O O . PHE A 1 216 ? -0.893 1.194 0.889 1.00 92.25 216 PHE A O 1
ATOM 1787 N N . PHE A 1 217 ? -1.776 1.478 2.919 1.00 90.56 217 PHE A N 1
ATOM 1788 C CA . PHE A 1 217 ? -2.065 0.048 3.071 1.00 90.56 217 PHE A CA 1
ATOM 1789 C C . PHE A 1 217 ? -3.152 -0.458 2.137 1.00 90.56 217 PHE A C 1
ATOM 1791 O O . PHE A 1 217 ? -3.024 -1.527 1.542 1.00 90.56 217 PHE A O 1
ATOM 1798 N N . ARG A 1 218 ? -4.235 0.298 1.967 1.00 88.19 218 ARG A N 1
ATOM 1799 C CA . ARG A 1 218 ? -5.345 -0.180 1.142 1.00 88.19 218 ARG A CA 1
ATOM 1800 C C . ARG A 1 218 ? -5.049 -0.102 -0.346 1.00 88.19 218 ARG A C 1
ATOM 1802 O O . ARG A 1 218 ? -5.471 -1.003 -1.056 1.00 88.19 218 ARG A O 1
ATOM 1809 N N . MET A 1 219 ? -4.393 0.957 -0.814 1.00 87.31 219 MET A N 1
ATOM 1810 C CA . MET A 1 219 ? -4.263 1.235 -2.246 1.00 87.31 219 MET A CA 1
ATOM 1811 C C . MET A 1 219 ? -2.879 0.870 -2.788 1.00 87.31 219 MET A C 1
ATOM 1813 O O . MET A 1 219 ? -2.816 0.197 -3.809 1.00 87.31 219 MET A O 1
ATOM 1817 N N . ILE A 1 220 ? -1.782 1.231 -2.105 1.00 83.69 220 ILE A N 1
ATOM 1818 C CA . ILE A 1 220 ? -0.416 0.912 -2.574 1.00 83.69 220 ILE A CA 1
ATOM 1819 C C . ILE A 1 220 ? -0.087 -0.555 -2.312 1.00 83.69 220 ILE A C 1
ATOM 1821 O O . ILE A 1 220 ? 0.261 -1.297 -3.229 1.00 83.69 220 ILE A O 1
ATOM 1825 N N . PHE A 1 221 ? -0.236 -0.995 -1.063 1.00 81.12 221 PHE A N 1
ATOM 1826 C CA . PHE A 1 221 ? -0.001 -2.393 -0.702 1.00 81.12 221 PHE A CA 1
ATOM 1827 C C . PHE A 1 221 ? -1.115 -3.322 -1.224 1.00 81.12 221 PHE A C 1
ATOM 1829 O O . PHE A 1 221 ? -0.943 -4.541 -1.314 1.00 81.12 221 PHE A O 1
ATOM 1836 N N . ASN A 1 222 ? -2.247 -2.731 -1.630 1.00 72.69 222 ASN A N 1
ATOM 1837 C CA . ASN A 1 222 ? -3.435 -3.429 -2.105 1.00 72.69 222 ASN A CA 1
ATOM 1838 C C . ASN A 1 222 ? -3.810 -4.570 -1.156 1.00 72.69 222 ASN A C 1
ATOM 1840 O O . ASN A 1 222 ? -3.810 -5.748 -1.523 1.00 72.69 222 ASN A O 1
ATOM 1844 N N . LEU A 1 223 ? -4.018 -4.194 0.108 1.00 66.69 223 LEU A N 1
ATOM 1845 C CA . LEU A 1 223 ? -4.379 -5.100 1.197 1.00 66.69 223 LEU A CA 1
ATOM 1846 C C . LEU A 1 223 ? -5.814 -5.635 1.059 1.00 66.69 223 LEU A C 1
ATOM 1848 O O . LEU A 1 223 ? -6.218 -6.499 1.831 1.00 66.69 223 LEU A O 1
ATOM 1852 N N . LEU A 1 224 ? -6.579 -5.111 0.095 1.00 61.53 224 LEU A N 1
ATOM 1853 C CA . LEU A 1 224 ? -7.936 -5.536 -0.213 1.00 61.53 224 LEU A CA 1
ATOM 1854 C C . LEU A 1 224 ? -7.993 -6.316 -1.530 1.00 61.53 224 LEU A C 1
ATOM 1856 O O . LEU A 1 224 ? -7.141 -6.117 -2.395 1.00 61.53 224 LEU A O 1
ATOM 1860 N N . PRO A 1 225 ? -8.965 -7.226 -1.687 1.00 49.31 225 PRO A N 1
ATOM 1861 C CA . PRO A 1 225 ? -8.940 -8.205 -2.761 1.00 49.31 225 PRO A CA 1
ATOM 1862 C C . PRO A 1 225 ? -9.207 -7.560 -4.118 1.00 49.31 225 PRO A C 1
ATOM 1864 O O . PRO A 1 225 ? -10.177 -6.827 -4.259 1.00 49.31 225 PRO A O 1
ATOM 1867 N N . GLU A 1 226 ? -8.381 -7.913 -5.107 1.00 47.59 226 GLU A N 1
ATOM 1868 C CA . GLU A 1 226 ? -8.832 -8.173 -6.488 1.00 47.59 226 GLU A CA 1
ATOM 1869 C C . GLU A 1 226 ? -7.781 -8.903 -7.356 1.00 47.59 226 GLU A C 1
ATOM 1871 O O . GLU A 1 226 ? -8.070 -9.308 -8.476 1.00 47.59 226 GLU A O 1
ATOM 1876 N N . SER A 1 227 ? -6.563 -9.170 -6.870 1.00 36.88 227 SER A N 1
ATOM 1877 C CA . SER A 1 227 ? -5.615 -10.058 -7.566 1.00 36.88 227 SER A CA 1
ATOM 1878 C C . SER A 1 227 ? -4.550 -10.605 -6.610 1.00 36.88 227 SER A C 1
ATOM 1880 O O . SER A 1 227 ? -4.087 -9.887 -5.727 1.00 36.88 227 SER A O 1
ATOM 1882 N N . GLY A 1 228 ? -4.228 -11.896 -6.760 1.00 44.31 228 GLY A N 1
ATOM 1883 C CA . GLY A 1 228 ? -3.484 -12.725 -5.799 1.00 44.31 228 GLY A CA 1
ATOM 1884 C C . GLY A 1 228 ? -2.033 -12.336 -5.454 1.00 44.31 228 GLY A C 1
ATOM 1885 O O . GLY A 1 228 ? -1.541 -11.259 -5.780 1.00 44.31 228 GLY A O 1
ATOM 1886 N N . ILE A 1 229 ? -1.321 -13.306 -4.857 1.00 49.94 229 ILE A N 1
ATOM 1887 C CA . ILE A 1 229 ? -0.694 -13.286 -3.511 1.00 49.94 229 ILE A CA 1
ATOM 1888 C C . ILE A 1 229 ? -1.775 -13.503 -2.450 1.00 49.94 229 ILE A C 1
ATOM 1890 O O . ILE A 1 229 ? -2.766 -12.775 -2.415 1.00 49.94 229 ILE A O 1
ATOM 1894 N N . THR A 1 230 ? -1.631 -14.563 -1.648 1.00 60.25 230 THR A N 1
ATOM 1895 C CA . THR A 1 230 ? -2.673 -14.971 -0.701 1.00 60.25 230 THR A CA 1
ATOM 1896 C C . THR A 1 230 ? -2.910 -13.832 0.290 1.00 60.25 230 THR A C 1
ATOM 1898 O O . THR A 1 230 ? -1.977 -13.307 0.886 1.00 60.25 230 THR A O 1
ATOM 1901 N N . GLU A 1 231 ? -4.153 -13.382 0.442 1.00 67.75 231 GLU A N 1
ATOM 1902 C CA . GLU A 1 231 ? -4.507 -12.226 1.284 1.00 67.75 231 GLU A CA 1
ATOM 1903 C C . GLU A 1 231 ? -3.916 -12.324 2.702 1.00 67.75 231 GLU A C 1
ATOM 1905 O O . GLU A 1 231 ? -3.524 -11.319 3.294 1.00 67.75 231 GLU A O 1
ATOM 1910 N N . GLY A 1 232 ? -3.778 -13.554 3.212 1.00 71.25 232 GLY A N 1
ATOM 1911 C CA . GLY A 1 232 ? -3.119 -13.852 4.478 1.00 71.25 232 GLY A CA 1
ATOM 1912 C C . GLY A 1 232 ? -1.653 -13.414 4.532 1.00 71.25 232 GLY A C 1
ATOM 1913 O O . GLY A 1 232 ? -1.233 -12.872 5.544 1.00 71.25 232 GLY A O 1
ATOM 1914 N N . GLU A 1 233 ? -0.869 -13.583 3.471 1.00 75.38 233 GLU A N 1
ATOM 1915 C CA . GLU A 1 233 ? 0.553 -13.211 3.421 1.00 75.38 233 GLU A CA 1
ATOM 1916 C C . GLU A 1 233 ? 0.762 -11.697 3.469 1.00 75.38 233 GLU A C 1
ATOM 1918 O O . GLU A 1 233 ? 1.529 -11.189 4.291 1.00 75.38 233 GLU A O 1
ATOM 1923 N N . LYS A 1 234 ? -0.009 -10.959 2.668 1.00 78.12 234 LYS A N 1
ATOM 1924 C CA . LYS A 1 234 ? -0.054 -9.493 2.724 1.00 78.12 234 LYS A CA 1
ATOM 1925 C C . LYS A 1 234 ? -0.445 -9.006 4.120 1.00 78.12 234 LYS A C 1
ATOM 1927 O O . LYS A 1 234 ? 0.198 -8.121 4.693 1.00 78.12 234 LYS A O 1
ATOM 1932 N N . LEU A 1 235 ? -1.465 -9.628 4.698 1.00 80.00 235 LEU A N 1
ATOM 1933 C CA . LEU A 1 235 ? -1.914 -9.333 6.049 1.00 80.00 235 LEU A CA 1
ATOM 1934 C C . LEU A 1 235 ? -0.856 -9.690 7.104 1.00 80.00 235 LEU A C 1
ATOM 1936 O O . LEU A 1 235 ? -0.677 -8.927 8.049 1.00 80.00 235 LEU A O 1
ATOM 1940 N N . LYS A 1 236 ? -0.089 -10.771 6.905 1.00 81.31 236 LYS A N 1
ATOM 1941 C CA . LYS A 1 236 ? 1.062 -11.152 7.739 1.00 81.31 236 LYS A CA 1
ATOM 1942 C C . LYS A 1 236 ? 2.092 -10.041 7.791 1.00 81.31 236 LYS A C 1
ATOM 1944 O O . LYS A 1 236 ? 2.486 -9.625 8.873 1.00 81.31 236 LYS A O 1
ATOM 1949 N N . TRP A 1 237 ? 2.530 -9.579 6.621 1.00 84.75 237 TRP A N 1
ATOM 1950 C CA . TRP A 1 237 ? 3.533 -8.525 6.526 1.00 84.75 237 TRP A CA 1
ATOM 1951 C C . TRP A 1 237 ? 3.002 -7.223 7.124 1.00 84.75 237 TRP A C 1
ATOM 1953 O O . TRP A 1 237 ? 3.694 -6.574 7.892 1.00 84.75 237 TRP A O 1
ATOM 1963 N N . SER A 1 238 ? 1.741 -6.878 6.865 1.00 84.81 238 SER A N 1
ATOM 1964 C CA . SER A 1 238 ? 1.124 -5.678 7.442 1.00 84.81 238 SER A CA 1
ATOM 1965 C C . SER A 1 238 ? 1.086 -5.741 8.972 1.00 84.81 238 SER A C 1
ATOM 1967 O O . SER A 1 238 ? 1.424 -4.773 9.648 1.00 84.81 238 SER A O 1
ATOM 1969 N N . LEU A 1 239 ? 0.751 -6.903 9.536 1.00 84.25 239 LEU A N 1
ATOM 1970 C CA . LEU A 1 239 ? 0.779 -7.113 10.979 1.00 84.25 239 LEU A CA 1
ATOM 1971 C C . LEU A 1 239 ? 2.162 -6.870 11.576 1.00 84.25 239 LEU A C 1
ATOM 1973 O O . LEU A 1 239 ? 2.242 -6.155 12.569 1.00 84.25 239 LEU A O 1
ATOM 1977 N N . THR A 1 240 ? 3.246 -7.355 10.958 1.00 84.62 240 THR A N 1
ATOM 1978 C CA . THR A 1 240 ? 4.600 -7.109 11.493 1.00 84.62 240 THR A CA 1
ATOM 1979 C C . THR A 1 240 ? 4.962 -5.624 11.553 1.00 84.62 240 THR A C 1
ATOM 1981 O O . THR A 1 240 ? 5.828 -5.251 12.342 1.00 84.62 240 THR A O 1
ATOM 1984 N N . LYS A 1 241 ? 4.290 -4.768 10.771 1.00 86.12 241 LYS A N 1
ATOM 1985 C CA . LYS A 1 241 ? 4.487 -3.312 10.790 1.00 86.12 241 LYS A CA 1
ATOM 1986 C C . LYS A 1 241 ? 3.641 -2.585 11.840 1.00 86.12 241 LYS A C 1
ATOM 1988 O O . LYS A 1 241 ? 4.054 -1.525 12.294 1.00 86.12 241 LYS A O 1
ATOM 1993 N N . PHE A 1 242 ? 2.483 -3.119 12.243 1.00 78.31 242 PHE A N 1
ATOM 1994 C CA . PHE A 1 242 ? 1.553 -2.438 13.172 1.00 78.31 242 PHE A CA 1
ATOM 1995 C C . PHE A 1 242 ? 1.492 -3.028 14.576 1.00 78.31 242 PHE A C 1
ATOM 1997 O O . PHE A 1 242 ? 0.900 -2.434 15.480 1.00 78.31 242 PHE A O 1
ATOM 2004 N N . THR A 1 243 ? 2.048 -4.219 14.778 1.00 75.00 243 THR A N 1
ATOM 2005 C CA . THR A 1 243 ? 2.085 -4.879 16.089 1.00 75.00 243 THR A CA 1
ATOM 2006 C C . THR A 1 243 ? 3.317 -4.495 16.905 1.00 75.00 243 THR A C 1
ATOM 2008 O O . THR A 1 243 ? 3.688 -5.217 17.823 1.00 75.00 243 THR A O 1
ATOM 2011 N N . THR A 1 244 ? 3.977 -3.383 16.580 1.00 69.44 244 THR A N 1
ATOM 2012 C CA . THR A 1 244 ? 5.207 -2.921 17.248 1.00 69.44 244 THR A CA 1
ATOM 2013 C C . THR A 1 244 ? 4.957 -2.283 18.619 1.00 69.44 244 THR A C 1
ATOM 2015 O O . THR A 1 244 ? 5.908 -1.983 19.335 1.00 69.44 244 THR A O 1
ATOM 2018 N N . GLY A 1 245 ? 3.692 -2.101 19.009 1.00 78.50 245 GLY A N 1
ATOM 2019 C CA . GLY A 1 245 ? 3.295 -1.477 20.268 1.00 78.50 245 GLY A CA 1
ATOM 2020 C C . GLY A 1 245 ? 2.341 -2.323 21.112 1.00 78.50 245 GLY A C 1
ATOM 2021 O O . GLY A 1 245 ? 2.308 -3.552 21.060 1.00 78.50 245 GLY A O 1
ATOM 2022 N N . THR A 1 246 ? 1.538 -1.638 21.919 1.00 88.62 246 THR A N 1
ATOM 2023 C CA . THR A 1 246 ? 0.484 -2.258 22.729 1.00 88.62 246 THR A CA 1
ATOM 2024 C C . THR A 1 246 ? -0.638 -2.810 21.851 1.00 88.62 246 THR A C 1
ATOM 2026 O O . THR A 1 246 ? -0.919 -2.303 20.764 1.00 88.62 246 THR A O 1
ATOM 2029 N N . ARG A 1 247 ? -1.377 -3.800 22.361 1.00 88.94 247 ARG A N 1
ATOM 2030 C CA . ARG A 1 247 ? -2.553 -4.344 21.664 1.00 88.94 247 ARG A CA 1
ATOM 2031 C C . ARG A 1 247 ? -3.592 -3.265 21.336 1.00 88.94 247 ARG A C 1
ATOM 2033 O O . ARG A 1 247 ? -4.184 -3.298 20.262 1.00 88.94 247 ARG A O 1
ATOM 2040 N N . LYS A 1 248 ? -3.751 -2.272 22.218 1.00 89.50 248 LYS A N 1
ATOM 2041 C CA . LYS A 1 248 ? -4.605 -1.101 21.984 1.00 89.50 248 LYS A CA 1
ATOM 2042 C C . LYS A 1 248 ? -4.121 -0.276 20.786 1.00 89.50 248 LYS A C 1
ATOM 2044 O O . LYS A 1 248 ? -4.926 0.100 19.943 1.00 89.50 248 LYS A O 1
ATOM 2049 N N . GLN A 1 249 ? -2.818 -0.023 20.663 1.00 90.12 249 GLN A N 1
ATOM 2050 C CA . GLN A 1 249 ? -2.253 0.667 19.494 1.00 90.12 249 GLN A CA 1
ATOM 2051 C C . GLN A 1 249 ? -2.489 -0.125 18.204 1.00 90.12 249 GLN A C 1
ATOM 2053 O O . GLN A 1 249 ? -2.947 0.450 17.217 1.00 90.12 249 GLN A O 1
ATOM 2058 N N . THR A 1 250 ? -2.292 -1.446 18.232 1.00 90.44 250 THR A N 1
ATOM 2059 C CA . THR A 1 250 ? -2.622 -2.314 17.094 1.00 90.44 250 THR A CA 1
ATOM 2060 C C . THR A 1 250 ? -4.102 -2.221 16.724 1.00 90.44 250 THR A C 1
ATOM 2062 O O . THR A 1 250 ? -4.423 -2.048 15.551 1.00 90.44 250 THR A O 1
ATOM 2065 N N . ALA A 1 251 ? -5.012 -2.269 17.700 1.00 91.69 251 ALA A N 1
ATOM 2066 C CA . ALA A 1 251 ? -6.447 -2.126 17.464 1.00 91.69 251 ALA A CA 1
ATOM 2067 C C . ALA A 1 251 ? -6.804 -0.769 16.822 1.00 91.69 251 ALA A C 1
ATOM 2069 O O . ALA A 1 251 ? -7.615 -0.739 15.893 1.00 91.69 251 ALA A O 1
ATOM 2070 N N . LYS A 1 252 ? -6.144 0.333 17.225 1.00 91.44 252 LYS A N 1
ATOM 2071 C CA . LYS A 1 252 ? -6.306 1.647 16.567 1.00 91.44 252 LYS A CA 1
ATOM 2072 C C . LYS A 1 252 ? -5.902 1.577 15.098 1.00 91.44 252 LYS A C 1
ATOM 2074 O O . LYS A 1 252 ? -6.681 1.966 14.235 1.00 91.44 252 LYS A O 1
ATOM 2079 N N . ILE A 1 253 ? -4.727 1.032 14.792 1.00 91.94 253 ILE A N 1
ATOM 2080 C CA . ILE A 1 253 ? -4.279 0.907 13.398 1.00 91.94 253 ILE A CA 1
ATOM 2081 C C . ILE A 1 253 ? -5.218 0.005 12.582 1.00 91.94 253 ILE A C 1
ATOM 2083 O O . ILE A 1 253 ? -5.517 0.308 11.429 1.00 91.94 253 ILE A O 1
ATOM 2087 N N . PHE A 1 254 ? -5.764 -1.054 13.184 1.00 91.38 254 PHE A N 1
ATOM 2088 C CA . PHE A 1 254 ? -6.764 -1.903 12.535 1.00 91.38 254 PHE A CA 1
ATOM 2089 C C . PHE A 1 254 ? -8.014 -1.132 12.116 1.00 91.38 254 PHE A C 1
ATOM 2091 O O . PHE A 1 254 ? -8.468 -1.268 10.981 1.00 91.38 254 PHE A O 1
ATOM 2098 N N . ILE A 1 255 ? -8.558 -0.303 13.004 1.00 91.81 255 ILE A N 1
ATOM 2099 C CA . ILE A 1 255 ? -9.737 0.517 12.700 1.00 91.81 255 ILE A CA 1
ATOM 2100 C C . ILE A 1 255 ? -9.391 1.590 11.669 1.00 91.81 255 ILE A C 1
ATOM 2102 O O . ILE A 1 255 ? -10.137 1.780 10.711 1.00 91.81 255 ILE A O 1
ATOM 2106 N N . LEU A 1 256 ? -8.228 2.226 11.798 1.00 92.88 256 LEU A N 1
ATOM 2107 C CA . LEU A 1 256 ? -7.733 3.207 10.837 1.00 92.88 256 LEU A CA 1
ATOM 2108 C C . LEU A 1 256 ? -7.670 2.618 9.421 1.00 92.88 256 LEU A C 1
ATOM 2110 O O . LEU A 1 256 ? -8.127 3.245 8.465 1.00 92.88 256 LEU A O 1
ATOM 2114 N N . ILE A 1 257 ? -7.149 1.400 9.264 1.00 91.81 257 ILE A N 1
ATOM 2115 C CA . ILE A 1 257 ? -6.972 0.778 7.946 1.00 91.81 257 ILE A CA 1
ATOM 2116 C C . ILE A 1 257 ? -8.279 0.165 7.433 1.00 91.81 257 ILE A C 1
ATOM 2118 O O . ILE A 1 257 ? -8.640 0.374 6.274 1.00 91.81 257 ILE A O 1
ATOM 2122 N N . PHE A 1 258 ? -9.006 -0.579 8.266 1.00 90.00 258 PHE A N 1
ATOM 2123 C CA . PHE A 1 258 ? -10.118 -1.430 7.822 1.00 90.00 258 PHE A CA 1
ATOM 2124 C C . PHE A 1 258 ? -11.504 -0.948 8.247 1.00 90.00 258 PHE A C 1
ATOM 2126 O O . PHE A 1 258 ? -12.492 -1.366 7.646 1.00 90.00 258 PHE A O 1
ATOM 2133 N N . GLY A 1 259 ? -11.586 -0.064 9.239 1.00 89.75 259 GLY A N 1
ATOM 2134 C CA . GLY A 1 259 ? -12.840 0.495 9.742 1.00 89.75 259 GLY A CA 1
ATOM 2135 C C . GLY A 1 259 ? -13.565 1.368 8.717 1.00 89.75 259 GLY A C 1
ATOM 2136 O O . GLY A 1 259 ? -13.006 1.682 7.666 1.00 89.75 259 GLY A O 1
ATOM 2137 N N . PRO A 1 260 ? -14.816 1.767 8.973 1.00 90.38 260 PRO A N 1
ATOM 2138 C CA . PRO A 1 260 ? -15.581 2.581 8.035 1.00 90.38 260 PRO A CA 1
ATOM 2139 C C . PRO A 1 260 ? -15.016 4.008 7.896 1.00 90.38 260 PRO A C 1
ATOM 2141 O O . PRO A 1 260 ? -14.382 4.536 8.808 1.00 90.38 260 PRO A O 1
ATOM 2144 N N . ILE A 1 261 ? -15.240 4.616 6.726 1.00 89.44 261 ILE A N 1
ATOM 2145 C CA . ILE A 1 261 ? -14.989 6.042 6.464 1.00 89.44 261 ILE A CA 1
ATOM 2146 C C . ILE A 1 261 ? -16.334 6.753 6.408 1.00 89.44 261 ILE A C 1
ATOM 2148 O O . ILE A 1 261 ? -17.277 6.228 5.812 1.00 89.44 261 ILE A O 1
ATOM 2152 N N . MET A 1 262 ? -16.380 7.954 6.971 1.00 87.44 262 MET A N 1
ATOM 2153 C CA . MET A 1 262 ? -17.492 8.879 6.823 1.00 87.44 262 MET A CA 1
ATOM 2154 C C . MET A 1 262 ? -17.162 9.932 5.770 1.00 87.44 262 MET A C 1
ATOM 2156 O O . MET A 1 262 ? -16.025 10.391 5.675 1.00 87.44 262 MET A O 1
ATOM 2160 N N . GLU A 1 263 ? -18.169 10.306 4.987 1.00 85.75 263 GLU A N 1
ATOM 2161 C CA . GLU A 1 263 ? -18.139 11.508 4.158 1.00 85.75 263 GLU A CA 1
ATOM 2162 C C . GLU A 1 263 ? -18.840 12.635 4.919 1.00 85.75 263 GLU A C 1
ATOM 2164 O O . GLU A 1 263 ? -19.916 12.439 5.493 1.00 85.75 263 GLU A O 1
ATOM 2169 N N . ILE A 1 264 ? -18.235 13.818 4.935 1.00 78.56 264 ILE A N 1
ATOM 2170 C CA . ILE A 1 264 ? -18.793 14.984 5.615 1.00 78.56 264 ILE A CA 1
ATOM 2171 C C . ILE A 1 264 ? -19.899 15.578 4.731 1.00 78.56 264 ILE A C 1
ATOM 2173 O O . ILE A 1 264 ? -19.630 16.283 3.763 1.00 78.56 264 ILE A O 1
ATOM 2177 N N . GLN A 1 265 ? -21.159 15.268 5.061 1.00 60.91 265 GLN A N 1
ATOM 2178 C CA . GLN A 1 265 ? -22.336 15.579 4.228 1.00 60.91 265 GLN A CA 1
ATOM 2179 C C . GLN A 1 265 ? -22.681 17.072 4.143 1.00 60.91 265 GLN A C 1
ATOM 2181 O O . GLN A 1 265 ? -23.220 17.523 3.137 1.00 60.91 265 GLN A O 1
ATOM 2186 N N . ASN A 1 266 ? -22.347 17.846 5.174 1.00 52.47 266 ASN A N 1
ATOM 2187 C CA . ASN A 1 266 ? -22.494 19.294 5.162 1.00 52.47 266 ASN A CA 1
ATOM 2188 C C . ASN A 1 266 ? -21.094 19.868 5.140 1.00 52.47 266 ASN A C 1
ATOM 2190 O O . ASN A 1 266 ? -20.437 19.905 6.181 1.00 52.47 266 ASN A O 1
ATOM 2194 N N . GLY A 1 267 ? -20.634 20.275 3.957 1.00 46.44 267 GLY A N 1
ATOM 2195 C CA . GLY A 1 267 ? -19.404 21.031 3.844 1.00 46.44 267 GLY A CA 1
ATOM 2196 C C . GLY A 1 267 ? -19.442 22.162 4.864 1.00 46.44 267 GLY A C 1
ATOM 2197 O O . GLY A 1 267 ? -20.160 23.146 4.692 1.00 46.44 267 GLY A O 1
ATOM 2198 N N . TYR A 1 268 ? -18.620 22.062 5.911 1.00 45.41 268 TYR A N 1
ATOM 2199 C CA . TYR A 1 268 ? -17.985 23.283 6.371 1.00 45.41 268 TYR A CA 1
ATOM 2200 C C . TYR A 1 268 ? -17.452 23.962 5.108 1.00 45.41 268 TYR A C 1
ATOM 2202 O O . TYR A 1 268 ? -17.011 23.273 4.187 1.00 45.41 268 TYR A O 1
ATOM 2210 N N . GLN A 1 269 ? -17.558 25.286 5.038 1.00 48.25 269 GLN A N 1
ATOM 2211 C CA . GLN A 1 269 ? -16.969 26.136 3.998 1.00 48.25 269 GLN A CA 1
ATOM 2212 C C . GLN A 1 269 ? -15.431 26.004 4.003 1.00 48.25 269 GLN A C 1
ATOM 2214 O O . GLN A 1 269 ? -14.694 26.949 4.258 1.00 48.25 269 GLN A O 1
ATOM 2219 N N . GLY A 1 270 ? -14.951 24.785 3.837 1.00 57.41 270 GLY A N 1
ATOM 2220 C CA . GLY A 1 270 ? -13.706 24.245 4.321 1.00 57.41 270 GLY A CA 1
ATOM 2221 C C . GLY A 1 270 ? -13.164 23.328 3.247 1.00 57.41 270 GLY A C 1
ATOM 2222 O O . GLY A 1 270 ? -13.903 22.691 2.500 1.00 57.41 270 GLY A O 1
ATOM 2223 N N . ASP A 1 271 ? -11.849 23.371 3.134 1.00 65.19 271 ASP A N 1
ATOM 2224 C CA . ASP A 1 271 ? -11.071 22.790 2.055 1.00 65.19 271 ASP A CA 1
ATOM 2225 C C . ASP A 1 271 ? -11.540 21.350 1.712 1.00 65.19 271 ASP A C 1
ATOM 2227 O O . ASP A 1 271 ? -11.606 20.504 2.613 1.00 65.19 271 ASP A O 1
ATOM 2231 N N . PRO A 1 272 ? -11.872 21.044 0.435 1.00 67.94 272 PRO A N 1
ATOM 2232 C CA . PRO A 1 272 ? -12.343 19.723 -0.007 1.00 67.94 272 PRO A CA 1
ATOM 2233 C C . PRO A 1 272 ? -11.400 18.565 0.364 1.00 67.94 272 PRO A C 1
ATOM 2235 O O . PRO A 1 272 ? -11.824 17.402 0.400 1.00 67.94 272 PRO A O 1
ATOM 2238 N N . LYS A 1 273 ? -10.147 18.873 0.725 1.00 70.19 273 LYS A N 1
ATOM 2239 C CA . LYS A 1 273 ? -9.200 17.944 1.356 1.00 70.19 273 LYS A CA 1
ATOM 2240 C C . LYS A 1 273 ? -9.724 17.256 2.610 1.00 70.19 273 LYS A C 1
ATOM 2242 O O . LYS A 1 273 ? -9.303 16.139 2.899 1.00 70.19 273 LYS A O 1
ATOM 2247 N N . PHE A 1 274 ? -10.666 17.867 3.318 1.00 71.94 274 PHE A N 1
ATOM 2248 C CA . PHE A 1 274 ? -11.219 17.346 4.568 1.00 71.94 274 PHE A CA 1
ATOM 2249 C C . PHE A 1 274 ? -12.604 16.718 4.403 1.00 71.94 274 PHE A C 1
ATOM 2251 O O . PHE A 1 274 ? -13.340 16.600 5.370 1.00 71.94 274 PHE A O 1
ATOM 2258 N N . SER A 1 275 ? -12.973 16.287 3.197 1.00 78.19 275 SER A N 1
ATOM 2259 C CA . SER A 1 275 ? -14.289 15.692 2.916 1.00 78.19 275 SER A CA 1
ATOM 2260 C C . SER A 1 275 ? -14.548 14.337 3.591 1.00 78.19 275 SER A C 1
ATOM 2262 O O . SER A 1 275 ? -15.687 13.877 3.589 1.00 78.19 275 SER A O 1
ATOM 2264 N N . HIS A 1 276 ? -13.519 13.681 4.138 1.00 88.38 276 HIS A N 1
ATOM 2265 C CA . HIS A 1 276 ? -13.618 12.334 4.701 1.00 88.38 276 HIS A CA 1
ATOM 2266 C C . HIS A 1 276 ? -12.873 12.223 6.035 1.00 88.38 276 HIS A C 1
ATOM 2268 O O . HIS A 1 276 ? -11.885 12.927 6.252 1.00 88.38 276 HIS A O 1
ATOM 2274 N N . HIS A 1 277 ? -13.304 11.302 6.897 1.00 88.69 277 HIS A N 1
ATOM 2275 C CA . HIS A 1 277 ? -12.607 10.933 8.136 1.00 88.69 277 HIS A CA 1
ATOM 2276 C C . HIS A 1 277 ? -12.897 9.485 8.547 1.00 88.69 277 HIS A C 1
ATOM 2278 O O . HIS A 1 277 ? -13.849 8.858 8.072 1.00 88.69 277 HIS A O 1
ATOM 2284 N N . ILE A 1 278 ? -12.053 8.925 9.417 1.00 90.31 278 ILE A N 1
ATOM 2285 C CA . ILE A 1 278 ? -12.292 7.609 10.025 1.00 90.31 278 ILE A CA 1
ATOM 2286 C C . ILE A 1 278 ? -13.429 7.728 11.041 1.00 90.31 278 ILE A C 1
ATOM 2288 O O . ILE A 1 278 ? -13.445 8.650 11.851 1.00 90.31 278 ILE A O 1
ATOM 2292 N N . ALA A 1 279 ? -14.363 6.778 11.012 1.00 90.12 279 ALA A N 1
ATOM 2293 C CA . ALA A 1 279 ? -15.604 6.790 11.790 1.00 90.12 279 ALA A CA 1
ATOM 2294 C C . ALA A 1 279 ? -15.430 6.521 13.307 1.00 90.12 279 ALA A C 1
ATOM 2296 O O . ALA A 1 279 ? -16.117 5.667 13.865 1.00 90.12 279 ALA A O 1
ATOM 2297 N N . TRP A 1 280 ? -14.480 7.172 13.983 1.00 88.50 280 TRP A N 1
ATOM 2298 C CA . TRP A 1 280 ? -14.119 6.877 15.375 1.00 88.50 280 TRP A CA 1
ATOM 2299 C C . TRP A 1 280 ? -15.290 7.014 16.356 1.00 88.50 280 TRP A C 1
ATOM 2301 O O . TRP A 1 280 ? -15.518 6.120 17.171 1.00 88.50 280 TRP A O 1
ATOM 2311 N N . VAL A 1 281 ? -16.031 8.122 16.276 1.00 86.56 281 VAL A N 1
ATOM 2312 C CA . VAL A 1 281 ? -17.143 8.433 17.191 1.00 86.56 281 VAL A CA 1
ATOM 2313 C C . VAL A 1 281 ? -18.420 7.742 16.719 1.00 86.56 281 VAL A C 1
ATOM 2315 O O . VAL A 1 281 ? -19.161 7.156 17.506 1.00 86.56 281 VAL A O 1
ATOM 2318 N N . GLU A 1 282 ? -18.644 7.718 15.408 1.00 90.50 282 GLU A N 1
ATOM 2319 C CA . GLU A 1 282 ? -19.837 7.157 14.783 1.00 90.50 282 GLU A CA 1
ATOM 2320 C C . GLU A 1 282 ? -19.974 5.656 15.042 1.00 90.50 282 GLU A C 1
ATOM 2322 O O . GLU A 1 282 ? -21.089 5.152 15.129 1.00 90.50 282 GLU A O 1
ATOM 2327 N N . LEU A 1 283 ? -18.870 4.931 15.237 1.00 89.81 283 LEU A N 1
ATOM 2328 C CA . LEU A 1 283 ? -18.899 3.523 15.653 1.00 89.81 283 LEU A CA 1
ATOM 2329 C C . LEU A 1 283 ? -19.589 3.304 17.016 1.00 89.81 283 LEU A C 1
ATOM 2331 O O . LEU A 1 283 ? -20.120 2.213 17.263 1.00 89.81 283 LEU A O 1
ATOM 2335 N N . SER A 1 284 ? -19.625 4.331 17.866 1.00 88.88 284 SER A N 1
ATOM 2336 C CA . SER A 1 284 ? -20.263 4.320 19.192 1.00 88.88 284 SER A CA 1
ATOM 2337 C C . SER A 1 284 ? -21.604 5.057 19.233 1.00 88.88 284 SER A C 1
ATOM 2339 O O . SER A 1 284 ? -22.429 4.742 20.087 1.00 88.88 284 SER A O 1
ATOM 2341 N N . ASP A 1 285 ? -21.867 5.947 18.273 1.00 88.44 285 ASP A N 1
ATOM 2342 C CA . ASP A 1 285 ? -23.058 6.808 18.288 1.00 88.44 285 ASP A CA 1
ATOM 2343 C C . ASP A 1 285 ? -24.076 6.490 17.178 1.00 88.44 285 ASP A C 1
ATOM 2345 O O . ASP A 1 285 ? -25.260 6.810 17.306 1.00 88.44 285 ASP A O 1
ATOM 2349 N N . GLN A 1 286 ? -23.661 5.838 16.087 1.00 88.94 286 GLN A N 1
ATOM 2350 C CA . GLN A 1 286 ? -24.493 5.608 14.901 1.00 88.94 286 GLN A CA 1
ATOM 2351 C C . GLN A 1 286 ? -24.478 4.149 14.440 1.00 88.94 286 GLN A C 1
ATOM 2353 O O . GLN A 1 286 ? -23.472 3.446 14.506 1.00 88.94 286 GLN A O 1
ATOM 2358 N N . CYS A 1 287 ? -25.617 3.668 13.938 1.00 85.00 287 CYS A N 1
ATOM 2359 C CA . CYS A 1 287 ? -25.731 2.299 13.443 1.00 85.00 287 CYS A CA 1
ATOM 2360 C C . CYS A 1 287 ? -25.275 2.205 11.981 1.00 85.00 287 CYS A C 1
ATOM 2362 O O . CYS A 1 287 ? -25.907 2.777 11.092 1.00 85.00 287 CYS A O 1
ATOM 2364 N N . PHE A 1 288 ? -24.250 1.399 11.710 1.00 84.69 288 PHE A N 1
ATOM 2365 C CA . PHE A 1 288 ? -23.832 1.058 10.351 1.00 84.69 288 PHE A CA 1
ATOM 2366 C C . PHE A 1 288 ? -24.690 -0.101 9.832 1.00 84.69 288 PHE A C 1
ATOM 2368 O O . PHE A 1 288 ? -24.375 -1.269 10.041 1.00 84.69 288 PHE A O 1
ATOM 2375 N N . ILE A 1 289 ? -25.821 0.232 9.204 1.00 65.38 289 ILE A N 1
ATOM 2376 C CA . ILE A 1 289 ? -26.781 -0.751 8.656 1.00 65.38 289 ILE A CA 1
ATOM 2377 C C . ILE A 1 289 ? -26.343 -1.248 7.262 1.00 65.38 289 ILE A C 1
ATOM 2379 O O . ILE A 1 289 ? -26.735 -2.328 6.831 1.00 65.38 289 ILE A O 1
ATOM 2383 N N . ASN A 1 290 ? -25.482 -0.491 6.577 1.00 70.56 290 ASN A N 1
ATOM 2384 C CA . ASN A 1 290 ? -24.938 -0.845 5.266 1.00 70.56 290 ASN A CA 1
ATOM 2385 C C . ASN A 1 290 ? -23.752 -1.823 5.388 1.00 70.56 290 ASN A C 1
ATOM 2387 O O . ASN A 1 290 ? -23.198 -2.027 6.469 1.00 70.56 290 ASN A O 1
ATOM 2391 N N . ASN A 1 291 ? -23.277 -2.348 4.255 1.00 80.25 291 ASN A N 1
ATOM 2392 C CA . ASN A 1 291 ? -22.062 -3.172 4.142 1.00 80.25 291 ASN A CA 1
ATOM 2393 C C . ASN A 1 291 ? -20.750 -2.449 4.544 1.00 80.25 291 ASN A C 1
ATOM 2395 O O . ASN A 1 291 ? -19.654 -2.922 4.262 1.00 80.25 291 ASN A O 1
ATOM 2399 N N . SER A 1 292 ? -20.814 -1.310 5.237 1.00 85.06 292 SER A N 1
ATOM 2400 C CA . SER A 1 292 ? -19.658 -0.501 5.644 1.00 85.06 292 SER A CA 1
ATOM 2401 C C . SER A 1 292 ? -18.672 -1.243 6.555 1.00 85.06 292 SER A C 1
ATOM 2403 O O . SER A 1 292 ? -17.496 -0.890 6.596 1.00 85.06 292 SER A O 1
ATOM 2405 N N . LEU A 1 293 ? -19.136 -2.272 7.275 1.00 91.19 293 LEU A N 1
ATOM 2406 C CA . LEU A 1 293 ? -18.307 -3.141 8.121 1.00 91.19 293 LEU A CA 1
ATOM 2407 C C . LEU A 1 293 ? -17.911 -4.459 7.436 1.00 91.19 293 LEU A C 1
ATOM 2409 O O . LEU A 1 293 ? -17.175 -5.246 8.031 1.00 91.19 293 LEU A O 1
ATOM 2413 N N . GLU A 1 294 ? -18.357 -4.702 6.201 1.00 90.00 294 GLU A N 1
ATOM 2414 C CA . GLU A 1 294 ? -18.120 -5.957 5.481 1.00 90.00 294 GLU A CA 1
ATOM 2415 C C . GLU A 1 294 ? -16.629 -6.222 5.292 1.00 90.00 294 GLU A C 1
ATOM 2417 O O . GLU A 1 294 ? -16.132 -7.278 5.679 1.00 90.00 294 GLU A O 1
ATOM 2422 N N . THR A 1 295 ? -15.893 -5.233 4.777 1.00 86.81 295 THR A N 1
ATOM 2423 C CA . THR A 1 295 ? -14.440 -5.341 4.599 1.00 86.81 295 THR A CA 1
ATOM 2424 C C . THR A 1 295 ? -13.728 -5.609 5.923 1.00 86.81 295 THR A C 1
ATOM 2426 O O . THR A 1 295 ? -12.806 -6.419 5.975 1.00 86.81 295 THR A O 1
ATOM 2429 N N . PHE A 1 296 ? -14.157 -4.961 7.008 1.00 90.81 296 PHE A N 1
ATOM 2430 C CA . PHE A 1 296 ? -13.526 -5.146 8.310 1.00 90.81 296 PHE A CA 1
ATOM 2431 C C . PHE A 1 296 ? -13.780 -6.559 8.852 1.00 90.81 296 PHE A C 1
ATOM 2433 O O . PHE A 1 296 ? -12.843 -7.254 9.250 1.00 90.81 296 PHE A O 1
ATOM 2440 N N . GLY A 1 297 ? -15.027 -7.030 8.785 1.00 91.88 297 GLY A N 1
ATOM 2441 C CA . GLY A 1 297 ? -15.368 -8.396 9.173 1.00 91.88 297 GLY A CA 1
ATOM 2442 C C . GLY A 1 297 ? -14.624 -9.430 8.329 1.00 91.88 297 GLY A C 1
ATOM 2443 O O . GLY A 1 297 ? -14.037 -10.362 8.875 1.00 91.88 297 GLY A O 1
ATOM 2444 N N . PHE A 1 298 ? -14.536 -9.219 7.014 1.00 89.25 298 PHE A N 1
ATOM 2445 C CA . PHE A 1 298 ? -13.768 -10.081 6.118 1.00 89.25 298 PHE A CA 1
ATOM 2446 C C . PHE A 1 298 ? -12.306 -10.224 6.562 1.00 89.25 298 PHE A C 1
ATOM 2448 O O . PHE A 1 298 ? -11.788 -11.335 6.613 1.00 89.25 298 PHE A O 1
ATOM 2455 N N . ILE A 1 299 ? -11.649 -9.128 6.944 1.00 88.94 299 ILE A N 1
ATOM 2456 C CA . ILE A 1 299 ? -10.251 -9.165 7.394 1.00 88.94 299 ILE A CA 1
ATOM 2457 C C . ILE A 1 299 ? -10.106 -9.915 8.721 1.00 88.94 299 ILE A C 1
ATOM 2459 O O . ILE A 1 299 ? -9.194 -10.730 8.860 1.00 88.94 299 ILE A O 1
ATOM 2463 N N . ILE A 1 300 ? -11.022 -9.719 9.674 1.00 91.56 300 ILE A N 1
ATOM 2464 C CA . ILE A 1 300 ? -11.037 -10.476 10.940 1.00 91.56 300 ILE A CA 1
ATOM 2465 C C . ILE A 1 300 ? -11.219 -11.974 10.670 1.00 91.56 300 ILE A C 1
ATOM 2467 O O . ILE A 1 300 ? -10.505 -12.806 11.236 1.00 91.56 300 ILE A O 1
ATOM 2471 N N . ARG A 1 301 ? -12.122 -12.323 9.750 1.00 91.25 301 ARG A N 1
ATOM 2472 C CA . ARG A 1 301 ? -12.321 -13.698 9.287 1.00 91.25 301 ARG A CA 1
ATOM 2473 C C . ARG A 1 301 ? -11.031 -14.277 8.713 1.00 91.25 301 ARG A C 1
ATOM 2475 O O . ARG A 1 301 ? -10.622 -15.371 9.105 1.00 91.25 301 ARG A O 1
ATOM 2482 N N . THR A 1 302 ? -10.373 -13.545 7.818 1.00 88.00 302 THR A N 1
ATOM 2483 C CA . THR A 1 302 ? -9.123 -13.974 7.180 1.00 88.00 302 THR A CA 1
ATOM 2484 C C . THR A 1 302 ? -8.006 -14.162 8.204 1.00 88.00 302 THR A C 1
ATOM 2486 O O . THR A 1 302 ? -7.311 -15.177 8.138 1.00 88.00 302 THR A O 1
ATOM 2489 N N . LEU A 1 303 ? -7.879 -13.277 9.201 1.00 88.50 303 LEU A N 1
ATOM 2490 C CA . LEU A 1 303 ? -6.945 -13.451 10.323 1.00 88.50 303 LEU A CA 1
ATOM 2491 C C . LEU A 1 303 ? -7.214 -14.727 11.109 1.00 88.50 303 LEU A C 1
ATOM 2493 O O . LEU A 1 303 ? -6.293 -15.496 11.379 1.00 88.50 303 LEU A O 1
ATOM 2497 N N . TYR A 1 304 ? -8.474 -14.961 11.468 1.00 90.19 304 TYR A N 1
ATOM 2498 C CA . TYR A 1 304 ? -8.856 -16.115 12.271 1.00 90.19 304 TYR A CA 1
ATOM 2499 C C . TYR A 1 304 ? -8.619 -17.439 11.539 1.00 90.19 304 TYR A C 1
ATOM 2501 O O . TYR A 1 304 ? -8.083 -18.387 12.114 1.00 90.19 304 TYR A O 1
ATOM 2509 N N . HIS A 1 305 ? -8.985 -17.513 10.259 1.00 87.44 305 HIS A N 1
ATOM 2510 C CA . HIS A 1 305 ? -8.788 -18.720 9.458 1.00 87.44 305 HIS A CA 1
ATOM 2511 C C . HIS A 1 305 ? -7.322 -18.960 9.107 1.00 87.44 305 HIS A C 1
ATOM 2513 O O . HIS A 1 305 ? -6.871 -20.105 9.117 1.00 87.44 305 HIS A O 1
ATOM 2519 N N . SER A 1 306 ? -6.571 -17.891 8.848 1.00 84.44 306 SER A N 1
ATOM 2520 C CA . SER A 1 306 ? -5.156 -17.983 8.488 1.00 84.44 306 SER A CA 1
ATOM 2521 C C . SER A 1 306 ? -4.240 -18.081 9.708 1.00 84.44 306 SER A C 1
ATOM 2523 O O . SER A 1 306 ? -3.042 -18.264 9.530 1.00 84.44 306 SER A O 1
ATOM 2525 N N . SER A 1 307 ? -4.771 -18.012 10.935 1.00 81.94 307 SER A N 1
ATOM 2526 C CA . SER A 1 307 ? -4.015 -17.956 12.197 1.00 81.94 307 SER A CA 1
ATOM 2527 C C . SER A 1 307 ? -2.840 -18.943 12.244 1.00 81.94 307 SER A C 1
ATOM 2529 O O . SER A 1 307 ? -1.705 -18.561 12.517 1.00 81.94 307 SER A O 1
ATOM 2531 N N . ASN A 1 308 ? -3.089 -20.195 11.849 1.00 78.62 308 ASN A N 1
ATOM 2532 C CA . ASN A 1 308 ? -2.092 -21.266 11.849 1.00 78.62 308 ASN A CA 1
ATOM 2533 C C . ASN A 1 308 ? -0.970 -21.031 10.824 1.00 78.62 308 ASN A C 1
ATOM 2535 O O . ASN A 1 308 ? 0.1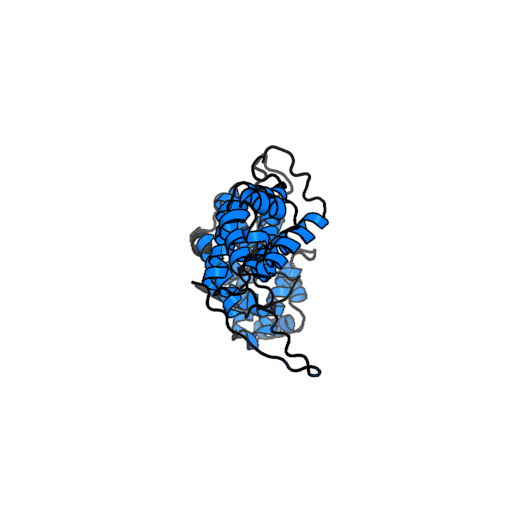91 -21.280 11.121 1.00 78.62 308 ASN A O 1
ATOM 2539 N N . HIS A 1 309 ? -1.297 -20.528 9.632 1.00 76.69 309 HIS A N 1
ATOM 2540 C CA . HIS A 1 309 ? -0.315 -20.212 8.585 1.00 76.69 309 HIS A CA 1
ATOM 2541 C C . HIS A 1 309 ? 0.464 -18.922 8.889 1.00 76.69 309 HIS A C 1
ATOM 2543 O O . HIS A 1 309 ? 1.616 -18.744 8.480 1.00 76.69 309 HIS A O 1
ATOM 2549 N N . LEU A 1 310 ? -0.164 -18.008 9.626 1.00 74.12 310 LEU A N 1
ATOM 2550 C CA . LEU A 1 310 ? 0.419 -16.732 10.015 1.00 74.12 310 LEU A CA 1
ATOM 2551 C C . LEU A 1 310 ? 1.265 -16.822 11.290 1.00 74.12 310 LEU A C 1
ATOM 2553 O O . LEU A 1 310 ? 1.952 -15.852 11.596 1.00 74.12 310 LEU A O 1
ATOM 2557 N N . ASN A 1 311 ? 1.272 -17.968 11.983 1.00 80.69 311 ASN A N 1
ATOM 2558 C CA . ASN A 1 311 ? 1.825 -18.133 13.334 1.00 80.69 311 ASN A CA 1
ATOM 2559 C C . ASN A 1 311 ? 1.220 -17.135 14.338 1.00 80.69 311 ASN A C 1
ATOM 2561 O O . ASN A 1 311 ? 1.910 -16.621 15.215 1.00 80.69 311 ASN A O 1
ATOM 2565 N N . ILE A 1 312 ? -0.072 -16.846 14.187 1.00 83.50 312 ILE A N 1
ATOM 2566 C CA . ILE A 1 312 ? -0.832 -15.978 15.084 1.00 83.50 312 ILE A CA 1
ATOM 2567 C C . ILE A 1 312 ? -1.731 -16.866 15.930 1.00 83.50 312 ILE A C 1
ATOM 2569 O O . ILE A 1 312 ? -2.485 -17.682 15.401 1.00 83.50 312 ILE A O 1
ATOM 2573 N N . ASP A 1 313 ? -1.682 -16.686 17.243 1.00 88.00 313 ASP A N 1
ATOM 2574 C CA . ASP A 1 313 ? -2.602 -17.368 18.143 1.00 88.00 313 ASP A CA 1
ATOM 2575 C C . ASP A 1 313 ? -4.043 -16.878 17.914 1.00 88.00 313 ASP A C 1
ATOM 2577 O O . ASP A 1 313 ? -4.318 -15.679 17.844 1.00 88.00 313 ASP A O 1
ATOM 2581 N N . ARG A 1 314 ? -5.004 -17.800 17.834 1.00 90.69 314 ARG A N 1
ATOM 2582 C CA . ARG A 1 314 ? -6.429 -17.445 17.749 1.00 90.69 314 ARG A CA 1
ATOM 2583 C C . ARG A 1 314 ? -6.888 -16.661 18.971 1.00 90.69 314 ARG A C 1
ATOM 2585 O O . ARG A 1 314 ? -7.741 -15.787 18.824 1.00 90.69 314 ARG A O 1
ATOM 2592 N N . GLN A 1 315 ? -6.302 -16.916 20.142 1.00 91.31 315 GLN A N 1
ATOM 2593 C CA . GLN A 1 315 ? -6.586 -16.123 21.333 1.00 91.31 315 GLN A CA 1
ATOM 2594 C C . GLN A 1 315 ? -6.142 -14.668 21.153 1.00 91.31 315 GLN A C 1
ATOM 2596 O O . GLN A 1 315 ? -6.876 -13.758 21.533 1.00 91.31 315 GLN A O 1
ATOM 2601 N N . TYR A 1 316 ? -5.009 -14.424 20.485 1.00 89.69 316 TYR A N 1
ATOM 2602 C CA . TYR A 1 316 ? -4.597 -13.066 20.127 1.00 89.69 316 TYR A CA 1
ATOM 2603 C C . TYR A 1 316 ? -5.639 -12.373 19.239 1.00 89.69 316 TYR A C 1
ATOM 2605 O O . TYR A 1 316 ? -5.942 -11.205 19.466 1.00 89.69 316 TYR A O 1
ATOM 2613 N N . VAL A 1 317 ? -6.240 -13.084 18.277 1.00 91.94 317 VAL A N 1
ATOM 2614 C CA . VAL A 1 317 ? -7.299 -12.519 17.418 1.00 91.94 317 VAL A CA 1
ATOM 2615 C C . VAL A 1 317 ? -8.544 -12.147 18.235 1.00 91.94 317 VAL A C 1
ATOM 2617 O O . VAL A 1 317 ? -9.116 -11.081 18.014 1.00 91.94 317 VAL A O 1
ATOM 2620 N N . PHE A 1 318 ? -8.953 -12.973 19.204 1.00 95.00 318 PHE A N 1
ATOM 2621 C CA . PHE A 1 318 ? -10.080 -12.653 20.094 1.00 95.00 318 PHE A CA 1
ATOM 2622 C C . PHE A 1 318 ? -9.802 -11.445 20.979 1.00 95.00 318 PHE A C 1
ATOM 2624 O O . PHE A 1 318 ? -10.651 -10.567 21.130 1.00 95.00 318 PHE A O 1
ATOM 2631 N N . GLU A 1 319 ? -8.603 -11.385 21.540 1.00 93.75 319 GLU A N 1
ATOM 2632 C CA . GLU A 1 319 ? -8.171 -10.277 22.373 1.00 93.75 319 GLU A CA 1
ATOM 2633 C C . GLU A 1 319 ? -8.043 -8.975 21.576 1.00 93.75 319 GLU A C 1
ATOM 2635 O O . GLU A 1 319 ? -8.461 -7.920 22.045 1.00 93.75 319 GLU A O 1
ATOM 2640 N N . LEU A 1 320 ? -7.522 -9.035 20.349 1.00 92.75 320 LEU A N 1
ATOM 2641 C CA . LEU A 1 320 ? -7.483 -7.893 19.438 1.00 92.75 320 LEU A CA 1
ATOM 2642 C C . LEU A 1 320 ? -8.899 -7.421 19.089 1.00 92.75 320 LEU A C 1
ATOM 2644 O O . LEU A 1 320 ? -9.175 -6.226 19.130 1.00 92.75 320 LEU A O 1
ATOM 2648 N N . PHE A 1 321 ? -9.810 -8.350 18.791 1.00 95.06 321 PHE A N 1
ATOM 2649 C CA . PHE A 1 321 ? -11.210 -8.024 18.525 1.00 95.06 321 PHE A CA 1
ATOM 2650 C C . PHE A 1 321 ? -11.878 -7.345 19.724 1.00 95.06 321 PHE A C 1
ATOM 2652 O O . PHE A 1 321 ? -12.606 -6.370 19.550 1.00 95.06 321 PHE A O 1
ATOM 2659 N N . LYS A 1 322 ? -11.605 -7.826 20.943 1.00 94.56 322 LYS A N 1
ATOM 2660 C CA . LYS A 1 322 ? -12.091 -7.212 22.183 1.00 94.56 322 LYS A CA 1
ATOM 2661 C C . LYS A 1 322 ? -11.611 -5.766 22.310 1.00 94.56 322 LYS A C 1
ATOM 2663 O O . LYS A 1 322 ? -12.439 -4.905 22.570 1.00 94.56 322 LYS A O 1
ATOM 2668 N N . GLU A 1 323 ? -10.327 -5.504 22.067 1.00 94.31 323 GLU A N 1
ATOM 2669 C CA . GLU A 1 323 ? -9.780 -4.139 22.078 1.00 94.31 323 GLU A CA 1
ATOM 2670 C C . GLU A 1 323 ? -10.425 -3.242 21.013 1.00 94.31 323 GLU A C 1
ATOM 2672 O O . GLU A 1 323 ? -10.746 -2.094 21.305 1.00 94.31 323 GLU A O 1
ATOM 2677 N N . ILE A 1 324 ? -10.657 -3.758 19.798 1.00 93.56 324 ILE A N 1
ATOM 2678 C CA . ILE A 1 324 ? -11.282 -3.010 18.691 1.00 93.56 324 ILE A CA 1
ATOM 2679 C C . ILE A 1 324 ? -12.656 -2.466 19.099 1.00 93.56 324 ILE A C 1
ATOM 2681 O O . ILE A 1 324 ? -12.924 -1.282 18.913 1.00 93.56 324 ILE A O 1
ATOM 2685 N N . ILE A 1 325 ? -13.516 -3.306 19.682 1.00 93.50 325 ILE A N 1
ATOM 2686 C CA . ILE A 1 325 ? -14.901 -2.926 20.013 1.00 93.50 325 ILE A CA 1
ATOM 2687 C C . ILE A 1 325 ? -15.027 -2.069 21.285 1.00 93.50 325 ILE A C 1
ATOM 2689 O O . ILE A 1 325 ? -16.126 -1.620 21.618 1.00 93.50 325 ILE A O 1
ATOM 2693 N N . THR A 1 326 ? -13.926 -1.866 22.013 1.00 89.56 326 THR A N 1
ATOM 2694 C CA . THR A 1 326 ? -13.869 -1.044 23.234 1.00 89.56 326 THR A CA 1
ATOM 2695 C C . THR A 1 326 ? -12.904 0.133 23.116 1.00 89.56 326 THR A C 1
ATOM 2697 O O . THR A 1 326 ? -12.550 0.736 24.131 1.00 89.56 326 THR A O 1
ATOM 2700 N N . ILE A 1 327 ? -12.405 0.432 21.913 1.00 83.56 327 ILE A N 1
ATOM 2701 C CA . ILE A 1 327 ? -11.353 1.429 21.752 1.00 83.56 327 ILE A CA 1
ATOM 2702 C C . ILE A 1 327 ? -11.895 2.842 21.914 1.00 83.56 327 ILE A C 1
ATOM 2704 O O . ILE A 1 327 ? -12.774 3.254 21.167 1.00 83.56 327 ILE A O 1
ATOM 2708 N N . ASP A 1 328 ? -11.321 3.582 22.865 1.00 79.12 328 ASP A N 1
ATOM 2709 C CA . ASP A 1 328 ? -11.683 4.950 23.276 1.00 79.12 328 ASP A CA 1
ATOM 2710 C C . ASP A 1 328 ? -13.140 5.099 23.782 1.00 79.12 328 ASP A C 1
ATOM 2712 O O . ASP A 1 328 ? -13.345 5.642 24.866 1.00 79.12 328 ASP A O 1
ATOM 2716 N N . PHE A 1 329 ? -14.120 4.524 23.084 1.00 80.75 329 PHE A N 1
ATOM 2717 C CA . PHE A 1 329 ? -15.523 4.382 23.444 1.00 80.75 329 PHE A CA 1
ATOM 2718 C C . PHE A 1 329 ? -16.015 2.955 23.160 1.00 80.75 329 PHE A C 1
ATOM 2720 O O . PHE A 1 329 ? -15.497 2.238 22.301 1.00 80.75 329 PHE A O 1
ATOM 2727 N N . GLN A 1 330 ? -17.040 2.526 23.895 1.00 88.62 330 GLN A N 1
ATOM 2728 C CA . GLN A 1 330 ? -17.684 1.244 23.633 1.00 88.62 330 GLN A CA 1
ATOM 2729 C C . GLN A 1 330 ? -18.562 1.354 22.385 1.00 88.62 330 GLN A C 1
ATOM 2731 O O . GLN A 1 330 ? -19.502 2.146 22.353 1.00 88.62 330 GLN A O 1
ATOM 2736 N N . TRP A 1 331 ? -18.293 0.513 21.387 1.00 93.19 331 TRP A N 1
ATOM 2737 C CA . TRP A 1 331 ? -19.085 0.486 20.160 1.00 93.19 331 TRP A CA 1
ATOM 2738 C C . TRP A 1 331 ? -20.540 0.105 20.436 1.00 93.19 331 TRP A C 1
ATOM 2740 O O . TRP A 1 331 ? -20.836 -0.696 21.331 1.00 93.19 331 TRP A O 1
ATOM 2750 N N . LEU A 1 332 ? -21.458 0.582 19.590 1.00 93.44 332 LEU A N 1
ATOM 2751 C CA . LEU A 1 332 ? -22.850 0.139 19.652 1.00 93.44 332 LEU A CA 1
ATOM 2752 C C . LEU A 1 332 ? -22.943 -1.376 19.472 1.00 93.44 332 LEU A C 1
ATOM 2754 O O . LEU A 1 332 ? -22.407 -1.937 18.515 1.00 93.44 332 LEU A O 1
ATOM 2758 N N . ASN A 1 333 ? -23.748 -2.032 20.311 1.00 92.88 333 ASN A N 1
ATOM 2759 C CA . ASN A 1 333 ? -24.000 -3.475 20.212 1.00 92.88 333 ASN A CA 1
ATOM 2760 C C . ASN A 1 333 ? -24.475 -3.899 18.812 1.00 92.88 333 ASN A C 1
ATOM 2762 O O . ASN A 1 333 ? -24.139 -4.989 18.358 1.00 92.88 333 ASN A O 1
ATOM 2766 N N . LYS A 1 334 ? -25.216 -3.031 18.105 1.00 92.94 334 LYS A N 1
ATOM 2767 C CA . LYS A 1 334 ? -25.633 -3.272 16.715 1.00 92.94 334 LYS A CA 1
ATOM 2768 C C . LYS A 1 334 ? -24.440 -3.331 15.753 1.00 92.94 334 LYS A C 1
ATOM 2770 O O . LYS A 1 334 ? -24.389 -4.236 14.927 1.00 92.94 334 LYS A O 1
ATOM 2775 N N . ASN A 1 335 ? -23.463 -2.433 15.899 1.00 94.12 335 ASN A N 1
ATOM 2776 C CA . ASN A 1 335 ? -22.242 -2.421 15.086 1.00 94.12 335 ASN A CA 1
ATOM 2777 C C . ASN A 1 335 ? -21.350 -3.625 15.410 1.00 94.12 335 ASN A C 1
ATOM 2779 O O . ASN A 1 335 ? -20.823 -4.262 14.502 1.00 94.12 335 ASN A O 1
ATOM 2783 N N . VAL A 1 336 ? -21.240 -3.994 16.692 1.00 94.44 336 VAL A N 1
ATOM 2784 C CA . VAL A 1 336 ? -20.527 -5.210 17.117 1.00 94.44 336 VAL A CA 1
ATOM 2785 C C . VAL A 1 336 ? -21.180 -6.460 16.526 1.00 94.44 336 VAL A C 1
ATOM 2787 O O . VAL A 1 336 ? -20.486 -7.318 15.983 1.00 94.44 336 VAL A O 1
ATOM 2790 N N . ALA A 1 337 ? -22.511 -6.560 16.583 1.00 93.50 337 ALA A N 1
ATOM 2791 C CA . ALA A 1 337 ? -23.252 -7.671 15.994 1.00 93.50 337 ALA A CA 1
ATOM 2792 C C . ALA A 1 337 ? -23.059 -7.738 14.471 1.00 93.50 337 ALA A C 1
ATOM 2794 O O . ALA A 1 337 ? -22.764 -8.810 13.948 1.00 93.50 337 ALA A O 1
ATOM 2795 N N . ALA A 1 338 ? -23.148 -6.605 13.769 1.00 93.56 338 ALA A N 1
ATOM 2796 C CA . ALA A 1 338 ? -22.896 -6.537 12.330 1.00 93.56 338 ALA A CA 1
ATOM 2797 C C . ALA A 1 338 ? -21.465 -6.979 11.977 1.00 93.56 338 ALA A C 1
ATOM 2799 O O . ALA A 1 338 ? -21.274 -7.812 11.091 1.00 93.56 338 ALA A O 1
ATOM 2800 N N . LEU A 1 339 ? -20.456 -6.498 12.711 1.00 94.62 339 LEU A N 1
ATOM 2801 C CA . LEU A 1 339 ? -19.065 -6.905 12.510 1.00 94.62 339 LEU A CA 1
ATOM 2802 C C . LEU A 1 339 ? -18.870 -8.410 12.742 1.00 94.62 339 LEU A C 1
ATOM 2804 O O . LEU A 1 339 ? -18.186 -9.069 11.957 1.00 94.62 339 LEU A O 1
ATOM 2808 N N . LEU A 1 340 ? -19.492 -8.973 13.783 1.00 95.50 340 LEU A N 1
ATOM 2809 C CA . LEU A 1 340 ? -19.474 -10.414 14.045 1.00 95.50 340 LEU A CA 1
ATOM 2810 C C . LEU A 1 340 ? -20.111 -11.205 12.901 1.00 95.50 340 LEU A C 1
ATOM 2812 O O . LEU A 1 340 ? -19.569 -12.245 12.540 1.00 95.50 340 LEU A O 1
ATOM 2816 N N . VAL A 1 341 ? -21.211 -10.726 12.315 1.00 94.12 341 VAL A N 1
ATOM 2817 C CA . VAL A 1 341 ? -21.845 -11.367 11.150 1.00 94.12 341 VAL A CA 1
ATOM 2818 C C . VAL A 1 341 ? -20.883 -11.395 9.960 1.00 94.12 341 VAL A C 1
ATOM 2820 O O . VAL A 1 341 ? -20.635 -12.468 9.406 1.00 94.12 341 VAL A O 1
ATOM 2823 N N . TYR A 1 342 ? -20.270 -10.261 9.611 1.00 93.81 342 TYR A N 1
ATOM 2824 C CA . TYR A 1 342 ? -19.309 -10.189 8.501 1.00 93.81 342 TYR A CA 1
ATOM 2825 C C . TYR A 1 342 ? -18.011 -10.967 8.762 1.00 93.81 342 TYR A C 1
ATOM 2827 O O . TYR A 1 342 ? -17.371 -11.440 7.823 1.00 93.81 342 TYR A O 1
ATOM 2835 N N . SER A 1 343 ? -17.647 -11.162 10.031 1.00 94.12 343 SER A N 1
ATOM 2836 C CA . SER A 1 343 ? -16.501 -11.991 10.429 1.00 94.12 343 SER A CA 1
ATOM 2837 C C . SER A 1 343 ? -16.733 -13.495 10.231 1.00 94.12 343 SER A C 1
ATOM 2839 O O . SER A 1 343 ? -15.792 -14.282 10.310 1.00 94.12 343 SER A O 1
ATOM 2841 N N . GLY A 1 344 ? -17.963 -13.906 9.911 1.00 94.50 344 GLY A N 1
ATOM 2842 C CA . GLY A 1 344 ? -18.318 -15.288 9.604 1.00 94.50 344 GLY A CA 1
ATOM 2843 C C . GLY A 1 344 ? -18.516 -16.164 10.843 1.00 94.50 344 GLY A C 1
ATOM 2844 O O . GLY A 1 344 ? -17.826 -16.036 11.851 1.00 94.50 344 GLY A O 1
ATOM 2845 N N . SER A 1 345 ? -19.451 -17.112 10.735 1.00 95.44 345 SER A N 1
ATOM 2846 C CA . SER A 1 345 ? -19.952 -17.922 11.856 1.00 95.44 345 SER A CA 1
ATOM 2847 C C . SER A 1 345 ? -18.875 -18.700 12.618 1.00 95.44 345 SER A C 1
ATOM 2849 O O . SER A 1 345 ? -19.005 -18.898 13.825 1.00 95.44 345 SER A O 1
ATOM 2851 N N . SER A 1 346 ? -17.807 -19.125 11.940 1.00 94.75 346 SER A N 1
ATOM 2852 C CA . SER A 1 346 ? -16.642 -19.786 12.538 1.00 94.75 346 SER A CA 1
ATOM 2853 C C . SER A 1 346 ? -15.996 -18.918 13.618 1.00 94.75 346 SER A C 1
ATOM 2855 O O . SER A 1 346 ? -15.850 -19.361 14.758 1.00 94.75 346 SER A O 1
ATOM 2857 N N . PHE A 1 347 ? -15.657 -17.674 13.273 1.00 95.56 347 PHE A N 1
ATOM 2858 C CA . PHE A 1 347 ? -15.087 -16.710 14.202 1.00 95.56 347 PHE A CA 1
ATOM 2859 C C . PHE A 1 347 ? -16.113 -16.297 15.256 1.00 95.56 347 PHE A C 1
ATOM 2861 O O . PHE A 1 347 ? -15.816 -16.375 16.447 1.00 95.56 347 PHE A O 1
ATOM 2868 N N . SER A 1 348 ? -17.328 -15.908 14.850 1.00 96.69 348 SER A N 1
ATOM 2869 C CA . SER A 1 348 ? -18.326 -15.351 15.775 1.00 96.69 348 SER A CA 1
ATOM 2870 C C . SER A 1 348 ? -18.699 -16.346 16.870 1.00 96.69 348 SER A C 1
ATOM 2872 O O . SER A 1 348 ? -18.708 -15.988 18.044 1.00 96.69 348 SER A O 1
ATOM 2874 N N . ASN A 1 349 ? -18.947 -17.612 16.518 1.00 95.50 349 ASN A N 1
ATOM 2875 C CA . ASN A 1 349 ? -19.286 -18.645 17.498 1.00 95.50 349 ASN A CA 1
ATOM 2876 C C . ASN A 1 349 ? -18.127 -18.918 18.462 1.00 95.50 349 ASN A C 1
ATOM 2878 O O . ASN A 1 349 ? -18.352 -19.101 19.658 1.00 95.50 349 ASN A O 1
ATOM 2882 N N . ALA A 1 350 ? -16.892 -18.946 17.955 1.00 95.56 350 ALA A N 1
ATOM 2883 C CA . ALA A 1 350 ? -15.715 -19.170 18.783 1.00 95.56 350 ALA A CA 1
ATOM 2884 C C . ALA A 1 350 ? -15.464 -17.994 19.741 1.00 95.56 350 ALA A C 1
ATOM 2886 O O . ALA A 1 350 ? -15.233 -18.216 20.928 1.00 95.56 350 ALA A O 1
ATOM 2887 N N . TYR A 1 351 ? -15.597 -16.758 19.257 1.00 96.31 351 TYR A N 1
ATOM 2888 C CA . TYR A 1 351 ? -15.462 -15.555 20.074 1.00 96.31 351 TYR A CA 1
ATOM 2889 C C . TYR A 1 351 ? -16.560 -15.445 21.141 1.00 96.31 351 TYR A C 1
ATOM 2891 O O . TYR A 1 351 ? -16.273 -15.114 22.288 1.00 96.31 351 TYR A O 1
ATOM 2899 N N . LEU A 1 352 ? -17.817 -15.758 20.805 1.00 94.75 352 LEU A N 1
ATOM 2900 C CA . LEU A 1 352 ? -18.911 -15.741 21.781 1.00 94.75 352 LEU A CA 1
ATOM 2901 C C . LEU A 1 352 ? -18.682 -16.768 22.896 1.00 94.75 352 LEU A C 1
ATOM 2903 O O . LEU A 1 352 ? -18.863 -16.438 24.062 1.00 94.75 352 LEU A O 1
ATOM 2907 N N . ARG A 1 353 ? -18.217 -17.980 22.565 1.00 93.81 353 ARG A N 1
ATOM 2908 C CA . ARG A 1 353 ? -17.829 -18.973 23.583 1.00 93.81 353 ARG A CA 1
ATOM 2909 C C . ARG A 1 353 ? -16.696 -18.461 24.464 1.00 93.81 353 ARG A C 1
ATOM 2911 O O . ARG A 1 353 ? -16.797 -18.580 25.672 1.00 93.81 353 ARG A O 1
ATOM 2918 N N . TYR A 1 354 ? -15.669 -17.862 23.865 1.00 92.94 354 TYR A N 1
ATOM 2919 C CA . TYR A 1 354 ? -14.554 -17.264 24.598 1.00 92.94 354 TYR A CA 1
ATOM 2920 C C . TYR A 1 354 ? -15.002 -16.155 25.561 1.00 92.94 354 TYR A C 1
ATOM 2922 O O . TYR A 1 354 ? -14.496 -16.058 26.669 1.00 92.94 354 TYR A O 1
ATOM 2930 N N . LYS A 1 355 ? -15.962 -15.317 25.153 1.00 89.25 355 LYS A N 1
ATOM 2931 C CA . LYS A 1 355 ? -16.442 -14.179 25.949 1.00 89.25 355 LYS A CA 1
ATOM 2932 C C . LYS A 1 355 ? -17.303 -14.581 27.155 1.00 89.25 355 LYS A C 1
ATOM 2934 O O . LYS A 1 355 ? -17.365 -13.817 28.114 1.00 89.25 355 LYS A O 1
ATOM 2939 N N . PHE A 1 356 ? -18.021 -15.701 27.061 1.00 87.56 356 PHE A N 1
ATOM 2940 C CA . PHE A 1 356 ? -18.975 -16.167 28.080 1.00 87.56 356 PHE A CA 1
ATOM 2941 C C . PHE A 1 356 ? -18.491 -17.395 28.870 1.00 87.56 356 PHE A C 1
ATOM 2943 O O . PHE A 1 356 ? -19.267 -17.961 29.640 1.00 87.56 356 PHE A O 1
ATOM 2950 N N . GLN A 1 357 ? -17.243 -17.812 28.659 1.00 71.31 357 GLN A N 1
ATOM 2951 C CA . GLN A 1 357 ? -16.490 -18.664 29.581 1.00 71.31 357 GLN A CA 1
ATOM 2952 C C . GLN A 1 357 ? -15.890 -17.798 30.683 1.00 71.31 357 GLN A C 1
ATOM 2954 O O . GLN A 1 357 ? -15.877 -18.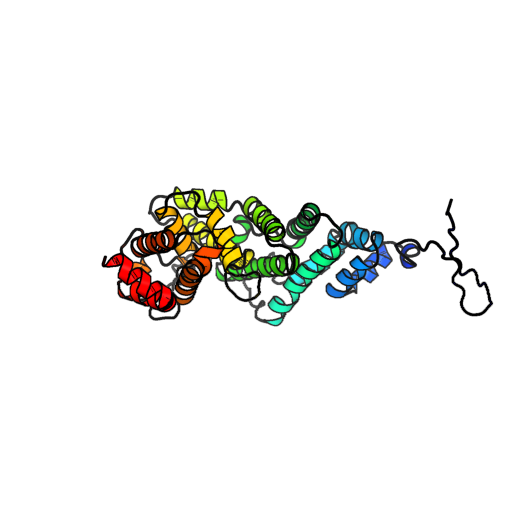282 31.835 1.00 71.31 357 GLN A O 1
#

Secondary structure (DSSP, 8-state):
-PPPPP----STT-----------TTGGGGGS-HHHHHHHHHHS-HHHHHHHTTT-HHHHHIIIIIIITSHHHHHHHHTT-TTTTT--SS-------HHHHHHHHHHHHHHHHHHTTTS-HHHHHHHHHHHIIIII----HHHHTTS-HHHHHHHHHHHHHHHHHHHTTS-HHHHHHHHHHHHHHTTHHHHHHHHHHS-S---HHHHHHHHHHHHIIIIIS--SSSS-S-HHHHHHHHHHHH-SS-HHHHHHHHHHHHS-EEE-SS--SS-GGGSEEE-TTHHHHS---SGGGHHHHHHHHHHHHHHHHHT--HHHHHHHHHHHHTSSSPPPHHHHHHHHHHT-HHHHHHHHHHHH-

Sequence (357 aa):
MTKITKFYTSIRGVKMAIPIVATSPLGNFQHLPNEIFVEILRNLSIKDLGILSMTSSEIREFIISTFIFSKNGFKKLNNYQYCNLNTLSDNFTCINSSKLINEIPPSIGYFVKRCTLVLPTEIRIQHLMQIFLQTLGTPTFEMFQKYDYRTAREVYQFYGTIINCFVSGWREFEAYKVYDYLYEICEIDKKIEIFHSITSTPTLNLNLIELYIRLFFRMIFNLLPESGITEGEKLKWSLTKFTTGTRKQTAKIFILIFGPIMEIQNGYQGDPKFSHHIAWVELSDQCFINNSLETFGFIIRTLYHSSNHLNIDRQYVFELFKEIITIDFQWLNKNVAALLVYSGSSFSNAYLRYKFQ

pLDDT: mean 79.1, std 17.3, range [30.47, 96.69]

Foldseek 3Di:
DDDFDWDFDDDPDDGDGPGPPVQPLCHPCVVDDLVVVLVVVLPDDLQVLLVQLQSGVVSLCCCQVPNCLDPSVLCVLCVLVVCPLPPPPDDNPPVPDPVSLVPNLLSLLSSLLSSCVPPPLVVSLVSVVCSCVRHVDQLALVSLVVDALVVNLSSLLSQQSSLCSNCPPPPLVSSVVSLVVSCVVRVLLVLLVVLVPDPPDDDPVNQSSLSSNQSCLCRNLVLDDDDDDPNLSSVLSVCVSQVPDDLLSSLVNLQSNQNAKDADPDDPVDDSNPRIGRCPVCQAVPAPPDCRLLRSLQVLLSCLVCCVVSVHDNVSSLVSLVSNCPRVHHGDPNSNVVSLVSVPPVNNVVSVVVVVD

Organism: Blomia tropicalis (NCBI:txid40697)

InterPro domains:
  IPR001810 F-box domain [PF00646] (30-64)
  IPR001810 F-box domain [PS50181] (26-77)
  IPR001810 F-box domain [SM00256] (32-71)
  IPR036047 F-box-like domain superfamily [SSF81383] (24-68)
  IPR038946 F-box only protein 47 [PTHR34098] (23-353)
  IPR056622 FBXO47, ARM repeats region [PF24467] (209-355)

Radius of gyration: 25.72 Å; chains: 1; bounding box: 67×60×77 Å